Protein AF-A0AAD0PAF6-F1 (afdb_monomer_lite)

Structure (mmCIF, N/CA/C/O backbone):
data_AF-A0AAD0PAF6-F1
#
_entry.id   AF-A0AAD0PAF6-F1
#
loop_
_atom_site.group_PDB
_atom_site.id
_atom_site.type_symbol
_atom_site.label_atom_id
_atom_site.label_alt_id
_atom_site.label_comp_id
_atom_site.label_asym_id
_atom_site.label_entity_id
_atom_site.label_seq_id
_atom_site.pdbx_PDB_ins_code
_atom_site.Cartn_x
_atom_site.Cartn_y
_atom_site.Cartn_z
_atom_site.occupancy
_atom_site.B_iso_or_equiv
_atom_site.auth_seq_id
_atom_site.auth_comp_id
_atom_site.auth_asym_id
_atom_site.auth_atom_id
_atom_site.pdbx_PDB_model_num
ATOM 1 N N . MET A 1 1 ? 8.383 -11.901 2.772 1.00 75.69 1 MET A N 1
ATOM 2 C CA . MET A 1 1 ? 7.825 -11.408 4.058 1.00 75.69 1 MET A CA 1
ATOM 3 C C . MET A 1 1 ? 8.717 -10.440 4.847 1.00 75.69 1 MET A C 1
ATOM 5 O O . MET A 1 1 ? 8.249 -9.359 5.177 1.00 75.69 1 MET A O 1
ATOM 9 N N . LEU A 1 2 ? 9.990 -10.759 5.112 1.00 81.81 2 LEU A N 1
ATOM 10 C CA . LEU A 1 2 ? 10.913 -9.894 5.878 1.00 81.81 2 LEU A CA 1
ATOM 11 C C . LEU A 1 2 ? 10.990 -8.436 5.369 1.00 81.81 2 LEU A C 1
ATOM 13 O O . LEU A 1 2 ? 10.866 -7.497 6.150 1.00 81.81 2 LEU A O 1
ATOM 17 N N . LYS A 1 3 ? 11.133 -8.255 4.047 1.00 83.50 3 LYS A N 1
ATOM 18 C CA . LYS A 1 3 ? 11.178 -6.934 3.394 1.00 83.50 3 LYS A CA 1
ATOM 19 C C . LYS A 1 3 ? 9.924 -6.100 3.684 1.00 83.50 3 LYS A C 1
ATOM 21 O O . LYS A 1 3 ? 10.053 -4.930 4.002 1.00 83.50 3 LYS A O 1
ATOM 26 N N . TYR A 1 4 ? 8.737 -6.714 3.638 1.00 85.50 4 TYR A N 1
ATOM 27 C CA . TYR A 1 4 ? 7.472 -6.035 3.941 1.00 85.50 4 TYR A CA 1
ATOM 28 C C . TYR A 1 4 ? 7.457 -5.500 5.369 1.00 85.50 4 TYR A C 1
ATOM 30 O O . TYR A 1 4 ? 7.187 -4.323 5.580 1.00 85.50 4 TYR A O 1
ATOM 38 N N . THR A 1 5 ? 7.811 -6.344 6.339 1.00 89.19 5 THR A N 1
ATOM 39 C CA . THR A 1 5 ? 7.864 -5.941 7.745 1.00 89.19 5 THR A CA 1
ATOM 40 C C . THR A 1 5 ? 8.831 -4.780 7.960 1.00 89.19 5 THR A C 1
ATOM 42 O O . THR A 1 5 ? 8.455 -3.803 8.598 1.00 89.19 5 THR A O 1
ATOM 45 N N . LEU A 1 6 ? 10.049 -4.859 7.412 1.00 90.88 6 LEU A N 1
ATOM 46 C CA . LEU A 1 6 ? 11.037 -3.785 7.537 1.00 90.88 6 LEU A CA 1
ATOM 47 C C . LEU A 1 6 ? 10.549 -2.488 6.889 1.00 90.88 6 LEU A C 1
ATOM 49 O O . LEU A 1 6 ? 10.660 -1.433 7.501 1.00 90.88 6 LEU A O 1
ATOM 53 N N . THR A 1 7 ? 9.959 -2.558 5.692 1.00 90.19 7 THR A N 1
ATOM 54 C CA . THR A 1 7 ? 9.383 -1.383 5.029 1.00 90.19 7 THR A CA 1
ATOM 55 C C . THR A 1 7 ? 8.281 -0.749 5.872 1.00 90.19 7 THR A C 1
ATOM 57 O O . THR A 1 7 ? 8.298 0.461 6.052 1.00 90.19 7 THR A O 1
ATOM 60 N N . LYS A 1 8 ? 7.365 -1.545 6.436 1.00 90.62 8 LYS A N 1
ATOM 61 C CA . LYS A 1 8 ? 6.265 -1.026 7.260 1.00 90.62 8 LYS A CA 1
ATOM 62 C C . LYS A 1 8 ? 6.737 -0.450 8.587 1.00 90.62 8 LYS A C 1
ATOM 64 O O . LYS A 1 8 ? 6.228 0.580 9.008 1.00 90.62 8 LYS A O 1
ATOM 69 N N . TYR A 1 9 ? 7.735 -1.069 9.208 1.00 94.12 9 TYR A N 1
ATOM 70 C CA . TYR A 1 9 ? 8.405 -0.499 10.371 1.00 94.12 9 TYR A CA 1
ATOM 71 C C . TYR A 1 9 ? 9.026 0.867 10.036 1.00 94.12 9 TYR A C 1
ATOM 73 O O . TYR A 1 9 ? 8.751 1.836 10.736 1.00 94.12 9 TYR A O 1
ATOM 81 N N . VAL A 1 10 ? 9.782 0.976 8.936 1.00 92.88 10 VAL A N 1
ATOM 82 C CA . VAL A 1 10 ? 10.405 2.247 8.524 1.00 92.88 10 VAL A CA 1
ATOM 83 C C . VAL A 1 10 ? 9.361 3.314 8.175 1.00 92.88 10 VAL A C 1
ATOM 85 O O . VAL A 1 10 ? 9.506 4.471 8.546 1.00 92.88 10 VAL A O 1
ATOM 88 N N . GLU A 1 11 ? 8.291 2.936 7.479 1.00 89.88 11 GLU A N 1
ATOM 89 C CA . GLU A 1 11 ? 7.231 3.855 7.050 1.00 89.88 11 GLU A CA 1
ATOM 90 C C . GLU A 1 11 ? 6.377 4.378 8.213 1.00 89.88 11 GLU A C 1
ATOM 92 O O . GLU A 1 11 ? 5.897 5.517 8.176 1.00 89.88 11 GLU A O 1
ATOM 97 N N . ILE A 1 12 ? 6.124 3.525 9.207 1.00 90.06 12 ILE A N 1
ATOM 98 C CA . ILE A 1 12 ? 5.100 3.784 10.215 1.00 90.06 12 ILE A CA 1
ATOM 99 C C . ILE A 1 12 ? 5.711 4.108 11.570 1.00 90.06 12 ILE A C 1
ATOM 101 O O . ILE A 1 12 ? 5.163 4.971 12.229 1.00 90.06 12 ILE A O 1
ATOM 105 N N . GLU A 1 13 ? 6.784 3.453 12.014 1.00 91.75 13 GLU A N 1
ATOM 106 C CA . GLU A 1 13 ? 7.147 3.437 13.444 1.00 91.75 13 GLU A CA 1
ATOM 107 C C . GLU A 1 13 ? 8.581 3.805 13.776 1.00 91.75 13 GLU A C 1
ATOM 109 O O . GLU A 1 13 ? 8.855 4.109 14.936 1.00 91.75 13 GLU A O 1
ATOM 114 N N . CYS A 1 14 ? 9.492 3.736 12.807 1.00 94.19 14 CYS A N 1
ATOM 115 C CA . CYS A 1 14 ? 10.893 3.965 13.107 1.00 94.19 14 CYS A CA 1
ATOM 116 C C . CYS A 1 14 ? 11.135 5.401 13.584 1.00 94.19 14 CYS A C 1
ATOM 118 O O . CYS A 1 14 ? 10.468 6.351 13.159 1.00 94.19 14 CYS A O 1
ATOM 120 N N . SER A 1 15 ? 12.107 5.559 14.476 1.00 94.50 15 SER A N 1
ATOM 121 C CA . SER A 1 15 ? 12.509 6.883 14.942 1.00 94.50 15 SER A CA 1
ATOM 122 C C . SER A 1 15 ? 13.186 7.720 13.852 1.00 94.50 15 SER A C 1
ATOM 124 O O . SER A 1 15 ? 13.765 7.213 12.888 1.00 94.50 15 SER A O 1
ATOM 126 N N . GLU A 1 16 ? 13.187 9.041 14.049 1.00 94.12 16 GLU A N 1
ATOM 127 C CA . GLU A 1 16 ? 13.913 9.984 13.186 1.00 94.12 16 GLU A CA 1
ATOM 128 C C . GLU A 1 16 ? 15.412 9.648 13.080 1.00 94.12 16 GLU A C 1
ATOM 130 O O . GLU A 1 16 ? 16.027 9.880 12.038 1.00 94.12 16 GLU A O 1
ATOM 135 N N . GLU A 1 17 ? 16.001 9.059 14.129 1.00 95.00 17 GLU A N 1
ATOM 136 C CA . GLU A 1 17 ? 17.394 8.602 14.113 1.00 95.00 17 GLU A CA 1
ATOM 137 C C . GLU A 1 17 ? 17.612 7.484 13.086 1.00 95.00 17 GLU A C 1
ATOM 139 O O . GLU A 1 17 ? 18.573 7.537 12.315 1.00 95.00 17 GLU A O 1
ATOM 144 N N . VAL A 1 18 ? 16.710 6.498 13.043 1.00 95.44 18 VAL A N 1
ATOM 145 C CA . VAL A 1 18 ? 16.761 5.401 12.069 1.00 95.44 18 VAL A CA 1
ATOM 146 C C . VAL A 1 18 ? 16.659 5.957 10.650 1.00 95.44 18 VAL A C 1
ATOM 148 O O . VAL A 1 18 ? 17.475 5.602 9.801 1.00 95.44 18 VAL A O 1
ATOM 151 N N . VAL A 1 19 ? 15.709 6.866 10.394 1.00 92.94 19 VAL A N 1
ATOM 152 C CA . VAL A 1 19 ? 15.546 7.505 9.075 1.00 92.94 19 VAL A CA 1
ATOM 153 C C . VAL A 1 19 ? 16.812 8.256 8.668 1.00 92.94 19 VAL A C 1
ATOM 155 O O . VAL A 1 19 ? 17.294 8.083 7.551 1.00 92.94 19 VAL A O 1
ATOM 158 N N . SER A 1 20 ? 17.372 9.059 9.575 1.00 91.88 20 SER A N 1
ATOM 159 C CA . SER A 1 20 ? 18.599 9.823 9.334 1.00 91.88 20 SER A CA 1
ATOM 160 C C . SER A 1 20 ? 19.758 8.913 8.917 1.00 91.88 20 SER A C 1
ATOM 162 O O . SER A 1 20 ? 20.388 9.145 7.887 1.00 91.88 20 SER A O 1
ATOM 164 N N . LYS A 1 21 ? 19.986 7.821 9.657 1.00 91.38 21 LYS A N 1
ATOM 165 C CA . LYS A 1 21 ? 21.078 6.879 9.372 1.00 91.38 21 LYS A CA 1
ATOM 166 C C . LYS A 1 21 ? 20.846 6.033 8.124 1.00 91.38 21 LYS A C 1
ATOM 168 O O . LYS A 1 21 ? 21.805 5.726 7.431 1.00 91.38 21 LYS A O 1
ATOM 173 N N . LEU A 1 22 ? 19.597 5.697 7.793 1.00 89.00 22 LEU A N 1
ATOM 174 C CA . LEU A 1 22 ? 19.267 5.012 6.536 1.00 89.00 22 LEU A CA 1
ATOM 175 C C . LEU A 1 22 ? 19.575 5.863 5.296 1.00 89.00 22 LEU A C 1
ATOM 177 O O . LEU A 1 22 ? 19.824 5.313 4.224 1.00 89.00 22 LEU A O 1
ATOM 181 N N . LEU A 1 23 ? 19.523 7.190 5.425 1.00 86.44 23 LEU A N 1
ATOM 182 C CA . LEU A 1 23 ? 19.791 8.130 4.334 1.00 86.44 23 LEU A CA 1
ATOM 183 C C . LEU A 1 23 ? 21.259 8.580 4.274 1.00 86.44 23 LEU A C 1
ATOM 185 O O . LEU A 1 23 ? 21.676 9.162 3.269 1.00 86.44 23 LEU A O 1
ATOM 189 N N . ASP A 1 24 ? 22.043 8.310 5.318 1.00 87.38 24 ASP A N 1
ATOM 190 C CA . ASP A 1 24 ? 23.457 8.659 5.386 1.00 87.38 24 ASP A CA 1
ATOM 191 C C . ASP A 1 24 ? 24.329 7.555 4.772 1.00 87.38 24 ASP A C 1
ATOM 193 O O . ASP A 1 24 ? 24.624 6.535 5.391 1.00 87.38 24 ASP A O 1
ATOM 197 N N . LYS A 1 25 ? 24.794 7.798 3.541 1.00 83.25 25 LYS A N 1
ATOM 198 C CA . LYS A 1 25 ? 25.670 6.878 2.796 1.00 83.25 25 LYS A CA 1
ATOM 199 C C . LYS A 1 25 ? 27.044 6.654 3.440 1.00 83.25 25 LYS A C 1
ATOM 201 O O . LYS A 1 25 ? 27.792 5.819 2.948 1.00 83.25 25 LYS A O 1
ATOM 206 N N . SER A 1 26 ? 27.421 7.429 4.459 1.00 85.69 26 SER A N 1
ATOM 207 C CA . SER A 1 26 ? 28.684 7.232 5.180 1.00 85.69 26 SER A CA 1
ATOM 208 C C . SER A 1 26 ? 28.591 6.195 6.301 1.00 85.69 26 SER A C 1
ATOM 210 O O . SER A 1 26 ? 29.622 5.803 6.848 1.00 85.69 26 SER A O 1
ATOM 212 N N . ILE A 1 27 ? 27.376 5.763 6.649 1.00 86.94 27 ILE A N 1
ATOM 213 C CA . ILE A 1 27 ? 27.129 4.802 7.720 1.00 86.94 27 ILE A CA 1
ATOM 214 C C . ILE A 1 27 ? 27.100 3.387 7.145 1.00 86.94 27 ILE A C 1
ATOM 216 O O . ILE A 1 27 ? 26.336 3.090 6.225 1.00 86.94 27 ILE A O 1
ATOM 220 N N . GLY A 1 28 ? 27.900 2.502 7.739 1.00 86.31 28 GLY A N 1
ATOM 221 C CA . GLY A 1 28 ? 27.958 1.103 7.337 1.00 86.31 28 GLY A CA 1
ATOM 222 C C . GLY A 1 28 ? 26.685 0.331 7.685 1.00 86.31 28 GLY A C 1
ATOM 223 O O . GLY A 1 28 ? 25.974 0.638 8.647 1.00 86.31 28 GLY A O 1
ATOM 224 N N . LEU A 1 29 ? 26.414 -0.742 6.937 1.00 88.00 29 LEU A N 1
ATOM 225 C CA . LEU A 1 29 ? 25.238 -1.596 7.154 1.00 88.00 29 LEU A CA 1
ATOM 226 C C . LEU A 1 29 ? 25.156 -2.155 8.584 1.00 88.00 29 LEU A C 1
ATOM 228 O O . LEU A 1 29 ? 24.060 -2.252 9.132 1.00 88.00 29 LEU A O 1
ATOM 232 N N . ALA A 1 30 ? 26.290 -2.504 9.198 1.00 89.19 30 ALA A N 1
ATOM 233 C CA . ALA A 1 30 ? 26.331 -3.000 10.574 1.00 89.19 30 ALA A CA 1
ATOM 234 C C . ALA A 1 30 ? 25.790 -1.963 11.576 1.00 89.19 30 ALA A C 1
ATOM 236 O O . ALA A 1 30 ? 24.957 -2.293 12.419 1.00 89.19 30 ALA A O 1
ATOM 237 N N . ASP A 1 31 ? 26.193 -0.699 11.432 1.00 90.44 31 ASP A N 1
ATOM 238 C CA . ASP A 1 31 ? 25.733 0.395 12.290 1.00 90.44 31 ASP A CA 1
ATOM 239 C C . ASP A 1 31 ? 24.242 0.690 12.077 1.00 90.44 31 ASP A C 1
ATOM 241 O O . ASP A 1 31 ? 23.506 0.925 13.038 1.00 90.44 31 ASP A O 1
ATOM 245 N N . ILE A 1 32 ? 23.765 0.620 10.828 1.00 91.81 32 ILE A N 1
ATOM 246 C CA . ILE A 1 32 ? 22.335 0.741 10.506 1.00 91.81 32 ILE A CA 1
ATOM 247 C C . ILE A 1 32 ? 21.531 -0.358 11.216 1.00 91.81 32 ILE A C 1
ATOM 249 O O . ILE A 1 32 ? 20.505 -0.072 11.838 1.00 91.81 32 ILE A O 1
ATOM 253 N N . LEU A 1 33 ? 21.989 -1.612 11.149 1.00 93.38 33 LEU A N 1
ATOM 254 C CA . LEU A 1 33 ? 21.309 -2.740 11.788 1.00 93.38 33 LEU A CA 1
ATOM 255 C C . LEU A 1 33 ? 21.283 -2.615 13.316 1.00 93.38 33 LEU A C 1
ATOM 257 O O . LEU A 1 33 ? 20.254 -2.914 13.924 1.00 93.38 33 LEU A O 1
ATOM 261 N N . GLU A 1 34 ? 22.364 -2.141 13.940 1.00 94.31 34 GLU A N 1
ATOM 262 C CA . GLU A 1 34 ? 22.399 -1.888 15.386 1.00 94.31 34 GLU A CA 1
ATOM 263 C C . GLU A 1 34 ? 21.369 -0.843 15.815 1.00 94.31 34 GLU A C 1
ATOM 265 O O . GLU A 1 34 ? 20.668 -1.033 16.810 1.00 94.31 34 GLU A O 1
ATOM 270 N N . VAL A 1 35 ? 21.221 0.229 15.039 1.00 96.19 35 VAL A N 1
ATOM 271 C CA . VAL A 1 35 ? 20.272 1.304 15.352 1.00 96.19 35 VAL A CA 1
ATOM 272 C C . VAL A 1 35 ? 18.837 0.830 15.179 1.00 96.19 35 VAL A C 1
ATOM 274 O O . VAL A 1 35 ? 18.006 1.076 16.048 1.00 96.19 35 VAL A O 1
ATOM 277 N N . ILE A 1 36 ? 18.549 0.088 14.106 1.00 96.88 36 ILE A N 1
ATOM 278 C CA . ILE A 1 36 ? 17.239 -0.546 13.919 1.00 96.88 36 ILE A CA 1
ATOM 279 C C . ILE A 1 36 ? 16.934 -1.492 15.084 1.00 96.88 36 ILE A C 1
ATOM 281 O O . ILE A 1 36 ? 15.827 -1.482 15.616 1.00 96.88 36 ILE A O 1
ATOM 285 N N . LYS A 1 37 ? 17.905 -2.309 15.505 1.00 97.12 37 LYS A N 1
ATOM 286 C CA . LYS A 1 37 ? 17.732 -3.244 16.622 1.00 97.12 37 LYS A CA 1
ATOM 287 C C . LYS A 1 37 ? 17.392 -2.514 17.921 1.00 97.12 37 LYS A C 1
ATOM 289 O O . LYS A 1 37 ? 16.500 -2.963 18.640 1.00 97.12 37 LYS A O 1
ATOM 294 N N . GLU A 1 38 ? 18.091 -1.427 18.226 1.00 97.69 38 GLU A N 1
ATOM 295 C CA . GLU A 1 38 ? 17.845 -0.644 19.438 1.00 97.69 38 GLU A CA 1
ATOM 296 C C . GLU A 1 38 ? 16.474 0.042 19.406 1.00 97.69 38 GLU A C 1
ATOM 298 O O . GLU A 1 38 ? 15.718 -0.026 20.375 1.00 97.69 38 GLU A O 1
ATOM 303 N N . ASP A 1 39 ? 16.090 0.617 18.266 1.00 97.75 39 ASP A N 1
ATOM 304 C CA . ASP A 1 39 ? 14.769 1.224 18.088 1.00 97.75 39 ASP A CA 1
ATOM 305 C C . ASP A 1 39 ? 13.638 0.194 18.256 1.00 97.75 39 ASP A C 1
ATOM 307 O O . ASP A 1 39 ? 12.687 0.414 19.011 1.00 97.75 39 ASP A O 1
ATOM 311 N N . LEU A 1 40 ? 13.790 -1.000 17.668 1.00 97.06 40 LEU A N 1
ATOM 312 C CA . LEU A 1 40 ? 12.854 -2.109 17.859 1.00 97.06 40 LEU A CA 1
ATOM 313 C C . LEU A 1 40 ? 12.762 -2.536 19.332 1.00 97.06 40 LEU A C 1
ATOM 315 O O . LEU A 1 40 ? 11.657 -2.774 19.822 1.00 97.06 40 LEU A O 1
ATOM 319 N N . LYS A 1 41 ? 13.884 -2.613 20.065 1.00 97.12 41 LYS A N 1
ATOM 320 C CA . LYS A 1 41 ? 13.879 -2.912 21.511 1.00 97.12 41 LYS A CA 1
ATOM 321 C C . LYS A 1 41 ? 13.088 -1.864 22.291 1.00 97.12 41 LYS A C 1
ATOM 323 O O . LYS A 1 41 ? 12.224 -2.236 23.086 1.00 97.12 41 LYS A O 1
ATOM 328 N N . ASN A 1 42 ? 13.289 -0.584 21.992 1.00 95.75 42 ASN A N 1
ATOM 329 C CA . ASN A 1 42 ? 12.539 0.510 22.608 1.00 95.75 42 ASN A CA 1
ATOM 330 C C . ASN A 1 42 ? 11.029 0.409 22.332 1.00 95.75 42 ASN A C 1
ATOM 332 O O . ASN A 1 42 ? 10.213 0.588 23.241 1.00 95.75 42 ASN A O 1
ATOM 336 N N . ILE A 1 43 ? 10.631 0.076 21.098 1.00 94.38 43 ILE A N 1
ATOM 337 C CA . ILE A 1 43 ? 9.220 -0.148 20.743 1.00 94.38 43 ILE A CA 1
ATOM 338 C C . ILE A 1 43 ? 8.642 -1.327 21.533 1.00 94.38 43 ILE A C 1
ATOM 340 O O . ILE A 1 43 ? 7.528 -1.229 22.061 1.00 94.38 43 ILE A O 1
ATOM 344 N N . LEU A 1 44 ? 9.387 -2.432 21.639 1.00 94.50 44 LEU A N 1
ATOM 345 C CA . LEU A 1 44 ? 8.966 -3.608 22.396 1.00 94.50 44 LEU A CA 1
ATOM 346 C C . LEU A 1 44 ? 8.736 -3.278 23.870 1.00 94.50 44 LEU A C 1
ATOM 348 O O . LEU A 1 44 ? 7.692 -3.647 24.405 1.00 94.50 44 LEU A O 1
ATOM 352 N N . GLU A 1 45 ? 9.669 -2.572 24.509 1.00 93.88 45 GLU A N 1
ATOM 353 C CA . GLU A 1 45 ? 9.577 -2.186 25.919 1.00 93.88 45 GLU A CA 1
ATOM 354 C C . GLU A 1 45 ? 8.348 -1.320 26.201 1.00 93.88 45 GLU A C 1
ATOM 356 O O . GLU A 1 45 ? 7.582 -1.616 27.125 1.00 93.88 45 GLU A O 1
ATOM 361 N N . LYS A 1 46 ? 8.095 -0.315 25.353 1.00 92.44 46 LYS A N 1
ATOM 362 C CA . LYS A 1 46 ? 6.908 0.551 25.449 1.00 92.44 46 LYS A CA 1
ATOM 363 C C . LYS A 1 46 ? 5.594 -0.224 25.310 1.00 92.44 46 LYS A C 1
ATOM 365 O O . LYS A 1 46 ? 4.586 0.174 25.887 1.00 92.44 46 LYS A O 1
ATOM 370 N N . ASN A 1 47 ? 5.599 -1.343 24.583 1.00 92.62 47 ASN A N 1
ATOM 371 C CA . ASN A 1 47 ? 4.394 -2.093 24.227 1.00 92.62 47 ASN A CA 1
ATOM 372 C C . ASN A 1 47 ? 4.299 -3.490 24.872 1.00 92.62 47 ASN A C 1
ATOM 374 O O . ASN A 1 47 ? 3.439 -4.278 24.488 1.00 92.62 47 ASN A O 1
ATOM 378 N N . LEU A 1 48 ? 5.106 -3.810 25.893 1.00 87.00 48 LEU A N 1
ATOM 379 C CA . LEU A 1 48 ? 5.170 -5.148 26.518 1.00 87.00 48 LEU A CA 1
ATOM 380 C C . LEU A 1 48 ? 3.814 -5.737 26.951 1.00 87.00 48 LEU A C 1
ATOM 382 O O . LEU A 1 48 ? 3.653 -6.957 26.969 1.00 87.00 48 LEU A O 1
ATOM 386 N N . ARG A 1 49 ? 2.852 -4.886 27.328 1.00 88.94 49 ARG A N 1
ATOM 387 C CA . ARG A 1 49 ? 1.503 -5.280 27.782 1.00 88.94 49 ARG A CA 1
ATOM 388 C C . ARG A 1 49 ? 0.398 -4.934 26.779 1.00 88.94 49 ARG A C 1
ATOM 390 O O . ARG A 1 49 ? -0.778 -5.032 27.112 1.00 88.94 49 ARG A O 1
ATOM 397 N N . ASN A 1 50 ? 0.761 -4.514 25.570 1.00 92.06 50 ASN A N 1
ATOM 398 C CA . ASN A 1 50 ? -0.190 -4.143 24.534 1.00 92.06 50 ASN A CA 1
ATOM 399 C C . ASN A 1 50 ? -0.671 -5.396 23.783 1.00 92.06 50 ASN A C 1
ATOM 401 O O . ASN A 1 50 ? -0.044 -5.856 22.826 1.00 92.06 50 ASN A O 1
ATOM 405 N N . GLU A 1 51 ? -1.806 -5.952 24.213 1.00 92.06 51 GLU A N 1
ATOM 406 C CA . GLU A 1 51 ? -2.401 -7.141 23.587 1.00 92.06 51 GLU A CA 1
ATOM 407 C C . GLU A 1 51 ? -2.760 -6.913 22.111 1.00 92.06 51 GLU A C 1
ATOM 409 O O . GLU A 1 51 ? -2.582 -7.814 21.282 1.00 92.06 51 GLU A O 1
ATOM 414 N N . ARG A 1 52 ? -3.195 -5.693 21.756 1.00 91.69 52 ARG A N 1
ATOM 415 C CA . ARG A 1 52 ? -3.550 -5.315 20.380 1.00 91.69 52 ARG A CA 1
ATOM 416 C C . ARG A 1 52 ? -2.349 -5.420 19.437 1.00 91.69 52 ARG A C 1
ATOM 418 O O . ARG A 1 52 ? -2.519 -5.832 18.292 1.00 91.69 52 ARG A O 1
ATOM 425 N N . MET A 1 53 ? -1.141 -5.120 19.914 1.00 91.81 53 MET A N 1
ATOM 426 C CA . MET A 1 53 ? 0.103 -5.210 19.134 1.00 91.81 53 MET A CA 1
ATOM 427 C C . MET A 1 53 ? 0.824 -6.561 19.248 1.00 91.81 53 MET A C 1
ATOM 429 O O . MET A 1 53 ? 1.908 -6.721 18.694 1.00 91.81 53 MET A O 1
ATOM 433 N N . SER A 1 54 ? 0.248 -7.564 19.916 1.00 92.25 54 SER A N 1
ATOM 434 C CA . SER A 1 54 ? 0.907 -8.856 20.191 1.00 92.25 54 SER A CA 1
ATOM 435 C C . SER A 1 54 ? 1.550 -9.528 18.966 1.00 92.25 54 SER A C 1
ATOM 437 O O . SER A 1 54 ? 2.700 -9.964 19.037 1.00 92.25 54 SER A O 1
ATOM 439 N N . LYS A 1 55 ? 0.846 -9.576 17.824 1.00 89.50 55 LYS A N 1
ATOM 440 C CA . LYS A 1 55 ? 1.381 -10.138 16.568 1.00 89.50 55 LYS A CA 1
ATOM 441 C C . LYS A 1 55 ? 2.599 -9.360 16.071 1.00 89.50 55 LYS A C 1
ATOM 443 O O . LYS A 1 55 ? 3.603 -9.955 15.700 1.00 89.50 55 LYS A O 1
ATOM 448 N N . GLN A 1 56 ? 2.513 -8.038 16.094 1.00 91.12 56 GLN A N 1
ATOM 449 C CA . GLN A 1 56 ? 3.572 -7.149 15.638 1.00 91.12 56 GLN A CA 1
ATOM 450 C C . GLN A 1 56 ? 4.811 -7.231 16.537 1.00 91.12 56 GLN A C 1
ATOM 452 O O . GLN A 1 56 ? 5.922 -7.385 16.045 1.00 91.12 56 GLN A O 1
ATOM 457 N N . ILE A 1 57 ? 4.607 -7.257 17.855 1.00 93.38 57 ILE A N 1
ATOM 458 C CA . ILE A 1 57 ? 5.651 -7.501 18.857 1.00 93.38 57 ILE A CA 1
ATOM 459 C C . ILE A 1 57 ? 6.368 -8.832 18.608 1.00 93.38 57 ILE A C 1
ATOM 461 O O . ILE A 1 57 ? 7.590 -8.899 18.711 1.00 93.38 57 ILE A O 1
ATOM 465 N N . SER A 1 58 ? 5.629 -9.897 18.280 1.00 93.62 58 SER A N 1
ATOM 466 C CA . SER A 1 58 ? 6.232 -11.193 17.941 1.00 93.62 58 SER A CA 1
ATOM 467 C C . SER A 1 58 ? 7.155 -11.072 16.731 1.00 93.62 58 SER A C 1
ATOM 469 O O . SER A 1 58 ? 8.300 -11.509 16.782 1.00 93.62 58 SER A O 1
ATOM 471 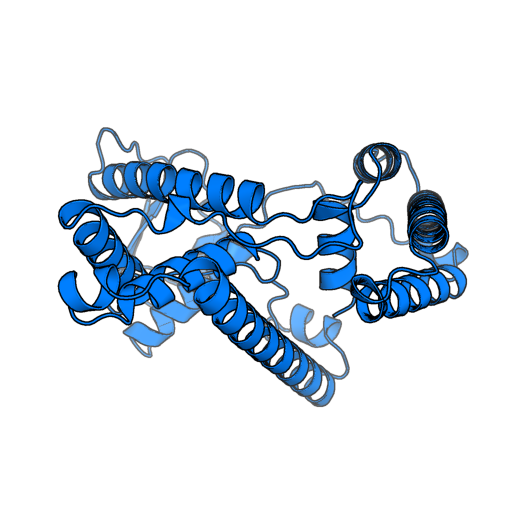N N . VAL A 1 59 ? 6.682 -10.412 15.674 1.00 93.12 59 VAL A N 1
ATOM 472 C CA . VAL A 1 59 ? 7.453 -10.212 14.445 1.00 93.12 59 VAL A CA 1
ATOM 473 C C . VAL A 1 59 ? 8.699 -9.352 14.698 1.00 93.12 59 VAL A C 1
ATOM 475 O O . VAL A 1 59 ? 9.768 -9.656 14.180 1.00 93.12 59 VAL A O 1
ATOM 478 N N . TYR A 1 60 ? 8.616 -8.313 15.529 1.00 95.38 60 TYR A N 1
ATOM 479 C CA . TYR A 1 60 ? 9.779 -7.482 15.866 1.00 95.38 60 TYR A CA 1
ATOM 480 C C . TYR A 1 60 ? 10.822 -8.216 16.705 1.00 95.38 60 TYR A C 1
ATOM 482 O O . TYR A 1 60 ? 12.017 -8.005 16.511 1.00 95.38 60 TYR A O 1
ATOM 490 N N . LYS A 1 61 ? 10.405 -9.134 17.583 1.00 95.19 61 LYS A N 1
ATOM 491 C CA . LYS A 1 61 ? 11.345 -10.031 18.273 1.00 95.19 61 LYS A CA 1
ATOM 492 C C . LYS A 1 61 ? 12.098 -10.914 17.282 1.00 95.19 61 LYS A C 1
ATOM 494 O O . LYS A 1 61 ? 13.310 -11.052 17.405 1.00 95.19 61 LYS A O 1
ATOM 499 N N . GLU A 1 62 ? 11.404 -11.459 16.284 1.00 94.81 62 GLU A N 1
ATOM 500 C CA . GLU A 1 62 ? 12.038 -12.238 15.214 1.00 94.81 62 GLU A CA 1
ATOM 501 C C . GLU A 1 62 ? 13.028 -11.387 14.404 1.00 94.81 62 GLU A C 1
ATOM 503 O O . GLU A 1 62 ? 14.129 -11.856 14.125 1.00 94.81 62 GLU A O 1
ATOM 508 N N . LEU A 1 63 ? 12.691 -10.128 14.084 1.00 94.81 63 LEU A N 1
ATOM 509 C CA . LEU A 1 63 ? 13.622 -9.199 13.428 1.00 94.81 63 LEU A CA 1
ATOM 510 C C . LEU A 1 63 ? 14.891 -8.974 14.253 1.00 94.81 63 LEU A C 1
ATOM 512 O O . LEU A 1 63 ? 15.986 -9.066 13.707 1.00 94.81 63 LEU A O 1
ATOM 516 N N . ILE A 1 64 ? 14.754 -8.715 15.556 1.00 96.19 64 ILE A N 1
ATOM 517 C CA . ILE A 1 64 ? 15.900 -8.540 16.459 1.00 96.19 64 ILE A CA 1
ATOM 518 C C . ILE A 1 64 ? 16.781 -9.791 16.445 1.00 96.19 64 ILE A C 1
ATOM 520 O O . ILE A 1 64 ? 17.989 -9.677 16.265 1.00 96.19 64 ILE A O 1
ATOM 524 N N . THR A 1 65 ? 16.186 -10.982 16.559 1.00 95.69 65 THR A N 1
ATOM 525 C CA . THR A 1 65 ? 16.935 -12.245 16.494 1.00 95.69 65 THR A CA 1
ATOM 526 C C . THR A 1 65 ? 17.662 -12.410 15.158 1.00 95.69 65 THR A C 1
ATOM 528 O O . THR A 1 65 ? 18.817 -12.822 15.144 1.00 95.69 65 THR A O 1
ATOM 531 N N . LEU A 1 66 ? 17.032 -12.061 14.032 1.00 93.38 66 LEU A N 1
ATOM 532 C CA . LEU A 1 66 ? 17.678 -12.116 12.716 1.00 93.38 66 LEU A CA 1
ATOM 533 C C . LEU A 1 66 ? 18.870 -11.158 12.616 1.00 93.38 66 LEU A C 1
ATOM 535 O O . LEU A 1 66 ? 19.909 -11.538 12.076 1.00 93.38 66 LEU A O 1
ATOM 539 N N . ILE A 1 67 ? 18.741 -9.944 13.156 1.00 93.81 67 ILE A N 1
ATOM 540 C CA . ILE A 1 67 ? 19.843 -8.978 13.212 1.00 93.81 67 ILE A CA 1
ATOM 541 C C . ILE A 1 67 ? 20.990 -9.539 14.061 1.00 93.81 67 ILE A C 1
ATOM 543 O O . ILE A 1 67 ? 22.125 -9.571 13.603 1.00 93.81 67 ILE A O 1
ATOM 547 N N . GLU A 1 68 ? 20.697 -10.068 15.251 1.00 93.69 68 GLU A N 1
ATOM 548 C CA . GLU A 1 68 ? 21.698 -10.651 16.159 1.00 93.69 68 GLU A CA 1
ATOM 549 C C . GLU A 1 68 ? 22.399 -11.893 15.580 1.00 93.69 68 GLU A C 1
ATOM 551 O O . GLU A 1 68 ? 23.540 -12.182 15.933 1.00 93.69 68 GLU A O 1
ATOM 556 N N . MET A 1 69 ? 21.735 -12.626 14.683 1.00 92.75 69 MET A N 1
ATOM 557 C CA . MET A 1 69 ? 22.309 -13.767 13.961 1.00 92.75 69 MET A CA 1
ATOM 558 C C . MET A 1 69 ? 23.119 -13.369 12.719 1.00 92.75 69 MET A C 1
ATOM 560 O O . MET A 1 69 ? 23.728 -14.240 12.093 1.00 92.75 69 MET A O 1
ATOM 564 N N . THR A 1 70 ? 23.097 -12.097 12.319 1.00 89.88 70 THR A N 1
ATOM 565 C CA . THR A 1 70 ? 23.795 -11.634 11.118 1.00 89.88 70 THR A CA 1
ATOM 566 C C . THR A 1 70 ? 25.294 -11.535 11.387 1.00 89.88 70 THR A C 1
ATOM 568 O O . THR A 1 70 ? 25.727 -10.912 12.352 1.00 89.88 70 THR A O 1
ATOM 571 N N . ASP A 1 71 ? 26.103 -12.133 10.513 1.00 86.44 71 ASP A N 1
ATOM 572 C CA . ASP A 1 71 ? 27.557 -12.002 10.576 1.00 86.44 71 ASP A CA 1
ATOM 573 C C . ASP A 1 71 ? 27.982 -10.639 10.017 1.00 86.44 71 ASP A C 1
ATOM 575 O O . ASP A 1 71 ? 27.986 -10.420 8.803 1.00 86.44 71 ASP A O 1
ATOM 579 N N . TYR A 1 72 ? 28.330 -9.713 10.910 1.00 84.19 72 TYR A N 1
ATOM 580 C CA . TYR A 1 72 ? 28.685 -8.347 10.526 1.00 84.19 72 TYR A CA 1
ATOM 581 C C . TYR A 1 72 ? 29.963 -8.292 9.687 1.00 84.19 72 TYR A C 1
ATOM 583 O O . TYR A 1 72 ? 30.082 -7.410 8.843 1.00 84.19 72 TYR A O 1
ATOM 591 N N . ALA A 1 73 ? 30.862 -9.276 9.806 1.00 77.69 73 ALA A N 1
ATOM 592 C CA . ALA A 1 73 ? 32.067 -9.334 8.979 1.00 77.69 73 ALA A CA 1
ATOM 593 C C . ALA A 1 73 ? 31.755 -9.568 7.487 1.00 77.69 73 ALA A C 1
ATOM 595 O O . ALA A 1 73 ? 32.567 -9.257 6.615 1.00 77.69 73 ALA A O 1
ATOM 596 N N . TYR A 1 74 ? 30.576 -10.113 7.169 1.00 77.69 74 TYR A N 1
ATOM 597 C CA . TYR A 1 74 ? 30.119 -10.290 5.792 1.00 77.69 74 TYR A CA 1
ATOM 598 C C . TYR A 1 74 ? 29.509 -9.006 5.198 1.00 77.69 74 TYR A C 1
ATOM 600 O O . TYR A 1 74 ? 29.460 -8.867 3.975 1.00 77.69 74 TYR A O 1
ATOM 608 N N . LEU A 1 75 ? 29.069 -8.062 6.039 1.00 77.75 75 LEU A N 1
ATOM 609 C CA . LEU A 1 75 ? 28.349 -6.856 5.614 1.00 77.75 75 LEU A CA 1
ATOM 610 C C . LEU A 1 75 ? 29.252 -5.806 4.964 1.00 77.75 75 LEU A C 1
ATOM 612 O O . LEU A 1 75 ? 28.809 -5.142 4.031 1.00 77.75 75 LEU A O 1
ATOM 616 N N . ASP A 1 76 ? 30.517 -5.720 5.375 1.00 67.19 76 ASP A N 1
ATOM 617 C CA . ASP A 1 76 ? 31.493 -4.766 4.820 1.00 67.19 76 ASP A CA 1
ATOM 618 C C . ASP A 1 76 ? 31.724 -4.957 3.307 1.00 67.19 76 ASP A C 1
ATOM 620 O O . ASP A 1 76 ? 32.163 -4.047 2.612 1.00 67.19 76 ASP A O 1
ATOM 624 N N . ASN A 1 77 ? 31.399 -6.140 2.769 1.00 64.94 77 ASN A N 1
ATOM 625 C CA . ASN A 1 77 ? 31.518 -6.461 1.342 1.00 64.94 77 ASN A CA 1
ATOM 626 C C . ASN A 1 77 ? 30.193 -6.320 0.568 1.00 64.94 77 ASN A C 1
ATOM 628 O O . ASN A 1 77 ? 30.135 -6.663 -0.615 1.00 64.94 77 ASN A O 1
ATOM 632 N N . LEU A 1 78 ? 29.117 -5.899 1.239 1.00 68.00 78 LEU A N 1
ATOM 633 C CA . LEU A 1 78 ? 27.754 -5.879 0.708 1.00 68.00 78 LEU A CA 1
ATOM 634 C C . LEU A 1 78 ? 27.174 -4.478 0.535 1.00 68.00 78 LEU A C 1
ATOM 636 O O . LEU A 1 78 ? 26.030 -4.396 0.086 1.00 68.00 78 LEU A O 1
ATOM 640 N N . GLU A 1 79 ? 27.905 -3.411 0.878 1.00 63.19 79 GLU A N 1
ATOM 641 C CA . GLU A 1 79 ? 27.408 -2.048 0.682 1.00 63.19 79 GLU A CA 1
ATOM 642 C C . GLU A 1 79 ? 26.961 -1.860 -0.771 1.00 63.19 79 GLU A C 1
ATOM 644 O O . GLU A 1 79 ? 27.773 -1.951 -1.699 1.00 63.19 79 GLU A O 1
ATOM 649 N N . PRO A 1 80 ? 25.653 -1.670 -1.003 1.00 61.44 80 PRO A N 1
ATOM 650 C CA . PRO A 1 80 ? 25.166 -1.557 -2.354 1.00 61.44 80 PRO A CA 1
ATOM 651 C C . PRO A 1 80 ? 25.526 -0.162 -2.870 1.00 61.44 80 PRO A C 1
ATOM 653 O O . PRO A 1 80 ? 25.016 0.842 -2.375 1.00 61.44 80 PRO A O 1
ATOM 656 N N . ASP A 1 81 ? 26.373 -0.102 -3.902 1.00 66.12 81 ASP A N 1
ATOM 657 C CA . ASP A 1 81 ? 26.635 1.109 -4.696 1.00 66.12 81 ASP A CA 1
ATOM 658 C C . ASP A 1 81 ? 25.419 1.429 -5.583 1.00 66.12 81 ASP A C 1
ATOM 660 O O . ASP A 1 81 ? 25.449 1.376 -6.812 1.00 66.12 81 ASP A O 1
ATOM 664 N N . THR A 1 82 ? 24.272 1.642 -4.944 1.00 64.19 82 THR A N 1
ATOM 665 C CA . THR A 1 82 ? 23.018 1.968 -5.615 1.00 64.19 82 THR A CA 1
ATOM 666 C C . THR A 1 82 ? 22.515 3.304 -5.122 1.00 64.19 82 THR A C 1
ATOM 668 O O . THR A 1 82 ? 22.204 3.485 -3.945 1.00 64.19 82 THR A O 1
ATOM 671 N N . GLU A 1 83 ? 22.392 4.248 -6.048 1.00 70.12 83 GLU A N 1
ATOM 672 C CA . GLU A 1 83 ? 21.654 5.474 -5.798 1.00 70.12 83 GLU A CA 1
ATOM 673 C C . GLU A 1 83 ? 20.174 5.167 -5.550 1.00 70.12 83 GLU A C 1
ATOM 675 O O . GLU A 1 83 ? 19.580 4.297 -6.195 1.00 70.12 83 GLU A O 1
ATOM 680 N N . ALA A 1 84 ? 19.568 5.905 -4.618 1.00 72.38 84 ALA A N 1
ATOM 681 C CA . ALA A 1 84 ? 18.139 5.854 -4.348 1.00 72.38 84 ALA A CA 1
ATOM 682 C C . ALA A 1 84 ? 17.366 6.507 -5.507 1.00 72.38 84 ALA A C 1
ATOM 684 O O . ALA A 1 84 ? 16.916 7.647 -5.421 1.00 72.38 84 ALA A O 1
ATOM 685 N N . VAL A 1 85 ? 17.252 5.785 -6.619 1.00 80.19 85 VAL A N 1
ATOM 686 C CA . VAL A 1 85 ? 16.490 6.195 -7.800 1.00 80.19 85 VAL A CA 1
ATOM 687 C C . VAL A 1 85 ? 15.139 5.494 -7.832 1.00 80.19 85 VAL A C 1
ATOM 689 O O . VAL A 1 85 ? 14.986 4.353 -7.386 1.00 80.19 85 VAL A O 1
ATOM 692 N N . PHE A 1 86 ? 14.136 6.170 -8.390 1.00 84.06 86 PHE A N 1
ATOM 693 C CA . PHE A 1 86 ? 12.823 5.569 -8.573 1.00 84.06 86 PHE A CA 1
ATOM 694 C C . PHE A 1 86 ? 12.917 4.357 -9.512 1.00 84.06 86 PHE A C 1
ATOM 696 O O . PHE A 1 86 ? 13.370 4.456 -10.655 1.00 84.06 86 PHE A O 1
ATOM 703 N N . ASN A 1 87 ? 12.473 3.193 -9.037 1.00 84.12 87 ASN A N 1
ATOM 704 C CA . ASN A 1 87 ? 12.535 1.963 -9.814 1.00 84.12 87 ASN A CA 1
ATOM 705 C C . ASN A 1 87 ? 11.349 1.864 -10.784 1.00 84.12 87 ASN A C 1
ATOM 707 O O . ASN A 1 87 ? 10.341 1.214 -10.504 1.00 84.12 87 ASN A O 1
ATOM 711 N N . TRP A 1 88 ? 11.504 2.449 -11.971 1.00 87.75 88 TRP A N 1
ATOM 712 C CA . TRP A 1 88 ? 10.499 2.420 -13.038 1.00 87.75 88 TRP A CA 1
ATOM 713 C C . TRP A 1 88 ? 10.071 1.015 -13.472 1.00 87.75 88 TRP A C 1
ATOM 715 O O . TRP A 1 88 ? 8.957 0.847 -13.963 1.00 87.75 88 TRP A O 1
ATOM 725 N N . ARG A 1 89 ? 10.884 -0.028 -13.239 1.00 83.69 89 ARG A N 1
ATOM 726 C CA . ARG A 1 89 ? 10.475 -1.413 -13.537 1.00 83.69 89 ARG A CA 1
ATOM 727 C C . ARG A 1 89 ? 9.248 -1.836 -12.732 1.00 83.69 89 ARG A C 1
ATOM 729 O O . ARG A 1 89 ? 8.485 -2.672 -13.210 1.00 83.69 89 ARG A O 1
ATOM 736 N N . LYS A 1 90 ? 9.032 -1.240 -11.554 1.00 82.31 90 LYS A N 1
ATOM 737 C CA . LYS A 1 90 ? 7.826 -1.468 -10.752 1.00 82.31 90 LYS A CA 1
ATOM 738 C C . LYS A 1 90 ? 6.559 -0.904 -11.389 1.00 82.31 90 LYS A C 1
ATOM 740 O O . LYS A 1 90 ? 5.493 -1.449 -11.151 1.00 82.31 90 LYS A O 1
ATOM 745 N N . VAL A 1 91 ? 6.671 0.147 -12.204 1.00 87.06 91 VAL A N 1
ATOM 746 C CA . VAL A 1 91 ? 5.550 0.710 -12.979 1.00 87.06 91 VAL A CA 1
ATOM 747 C C . VAL A 1 91 ? 5.326 -0.097 -14.254 1.00 87.06 91 VAL A C 1
ATOM 749 O O . VAL A 1 91 ? 4.194 -0.403 -14.615 1.00 87.06 91 VAL A O 1
ATOM 752 N N . VAL A 1 92 ? 6.413 -0.495 -14.917 1.00 88.06 92 VAL A N 1
ATOM 753 C CA . VAL A 1 92 ? 6.351 -1.283 -16.155 1.00 88.06 92 VAL A CA 1
ATOM 754 C C . VAL A 1 92 ? 5.696 -2.644 -15.917 1.00 88.06 92 VAL A C 1
ATOM 756 O O . VAL A 1 92 ? 4.920 -3.092 -16.750 1.00 88.06 92 VAL A O 1
ATOM 759 N N . PHE A 1 93 ? 5.973 -3.299 -14.789 1.00 83.88 93 PHE A N 1
ATOM 760 C CA . PHE A 1 93 ? 5.451 -4.635 -14.493 1.00 83.88 93 PHE A CA 1
ATOM 761 C C . PHE A 1 93 ? 3.908 -4.748 -14.492 1.00 83.88 93 PHE A C 1
ATOM 763 O O . PHE A 1 93 ? 3.392 -5.582 -15.232 1.00 83.88 93 PHE A O 1
ATOM 770 N N . PRO A 1 94 ? 3.135 -3.942 -13.737 1.00 83.56 94 PRO A N 1
ATOM 771 C CA . PRO A 1 94 ? 1.674 -3.998 -13.796 1.00 83.56 94 PRO A CA 1
ATOM 772 C C . PRO A 1 94 ? 1.119 -3.573 -15.163 1.00 83.56 94 PRO A C 1
ATOM 774 O O . PRO A 1 94 ? 0.073 -4.074 -15.568 1.00 83.56 94 PRO A O 1
ATOM 777 N N . MET A 1 95 ? 1.811 -2.696 -15.901 1.00 86.56 95 MET A N 1
ATOM 778 C CA . MET A 1 95 ? 1.426 -2.369 -17.279 1.00 86.56 95 MET A CA 1
ATOM 779 C C . MET A 1 95 ? 1.582 -3.570 -18.216 1.00 86.56 95 MET A C 1
ATOM 781 O O . MET A 1 95 ? 0.699 -3.821 -19.026 1.00 86.56 95 MET A O 1
ATOM 785 N N . ASP A 1 96 ? 2.676 -4.317 -18.080 1.00 84.56 96 ASP A N 1
ATOM 786 C CA . ASP A 1 96 ? 2.956 -5.557 -18.812 1.00 84.56 96 ASP A CA 1
ATOM 787 C C . ASP A 1 96 ? 1.848 -6.595 -18.581 1.00 84.56 96 ASP A C 1
ATOM 789 O O . ASP A 1 96 ? 1.232 -7.088 -19.524 1.00 84.56 96 ASP A O 1
ATOM 793 N N . LEU A 1 97 ? 1.500 -6.837 -17.310 1.00 82.38 97 LEU A N 1
ATOM 794 C CA . LEU A 1 97 ? 0.400 -7.730 -16.938 1.00 82.38 97 LEU A CA 1
ATOM 795 C C . LEU A 1 97 ? -0.933 -7.283 -17.546 1.00 82.38 97 LEU A C 1
ATOM 797 O O . LEU A 1 97 ? -1.648 -8.095 -18.129 1.00 82.38 97 LEU A O 1
ATOM 801 N N . TRP A 1 98 ? -1.250 -5.990 -17.456 1.00 82.31 98 TRP A N 1
ATOM 802 C CA . TRP A 1 98 ? -2.479 -5.448 -18.027 1.00 82.31 98 TRP A CA 1
ATOM 803 C C . TRP A 1 98 ? -2.539 -5.621 -19.550 1.00 82.31 98 TRP A C 1
ATOM 805 O O . TRP A 1 98 ? -3.587 -5.979 -20.084 1.00 82.31 98 TRP A O 1
ATOM 815 N N . LEU A 1 99 ? -1.429 -5.409 -20.259 1.00 82.12 99 LEU A N 1
ATOM 816 C CA . LEU A 1 99 ? -1.349 -5.604 -21.708 1.00 82.12 99 LEU A CA 1
ATOM 817 C C . LEU A 1 99 ? -1.505 -7.083 -22.102 1.00 82.12 99 LEU A C 1
ATOM 819 O O . LEU A 1 99 ? -2.241 -7.392 -23.044 1.00 82.12 99 LEU A O 1
ATOM 823 N N . LEU A 1 100 ? -0.899 -8.001 -21.343 1.00 80.62 100 LEU A N 1
ATOM 824 C CA . LEU A 1 100 ? -1.056 -9.445 -21.537 1.00 80.62 100 LEU A CA 1
ATOM 825 C C . LEU A 1 100 ? -2.514 -9.896 -21.364 1.00 80.62 100 LEU A C 1
ATOM 827 O O . LEU A 1 100 ? -3.017 -10.680 -22.172 1.00 80.62 100 LEU A O 1
ATOM 831 N N . GLU A 1 101 ? -3.216 -9.364 -20.358 1.00 78.81 101 GLU A N 1
ATOM 832 C CA . GLU A 1 101 ? -4.643 -9.627 -20.132 1.00 78.81 101 GLU A CA 1
ATOM 833 C C . GLU A 1 101 ? -5.543 -9.095 -21.258 1.00 78.81 101 GLU A C 1
ATOM 835 O O . GLU A 1 101 ? -6.646 -9.610 -21.460 1.00 78.81 101 GLU A O 1
ATOM 840 N N . LYS A 1 102 ? -5.108 -8.057 -21.985 1.00 75.00 102 LYS A N 1
ATOM 841 C CA . LYS A 1 102 ? -5.876 -7.471 -23.092 1.00 75.00 102 LYS A CA 1
ATOM 842 C C . LYS A 1 102 ? -5.791 -8.288 -24.368 1.00 75.00 102 LYS A C 1
ATOM 844 O O . LYS A 1 102 ? -6.828 -8.546 -24.973 1.00 75.00 102 LYS A O 1
ATOM 849 N N . ASP A 1 103 ? -4.578 -8.653 -24.770 1.00 64.31 103 ASP A N 1
ATOM 850 C CA . ASP A 1 103 ? -4.326 -9.048 -26.155 1.00 64.31 103 ASP A CA 1
ATOM 851 C C . ASP A 1 103 ? -3.753 -10.464 -26.316 1.00 64.31 103 ASP A C 1
ATOM 853 O O . ASP A 1 103 ? -3.657 -10.919 -27.447 1.00 64.31 103 ASP A O 1
ATOM 857 N N . CYS A 1 104 ? -3.407 -11.210 -25.256 1.00 57.03 104 CYS A N 1
ATOM 858 C CA . CYS A 1 104 ? -2.810 -12.564 -25.351 1.00 57.03 104 CYS A CA 1
ATOM 859 C C . CYS A 1 104 ? -1.549 -12.686 -26.250 1.00 57.03 104 CYS A C 1
ATOM 861 O O . CYS A 1 104 ? -1.087 -13.802 -26.495 1.00 57.03 104 CYS A O 1
ATOM 863 N N . PHE A 1 105 ? -0.990 -11.580 -26.751 1.00 58.59 105 PHE A N 1
ATOM 864 C CA . PHE A 1 105 ? 0.170 -11.539 -27.642 1.00 58.59 105 PHE A CA 1
ATOM 865 C C . PHE A 1 105 ? 1.376 -10.919 -26.933 1.00 58.59 105 PHE A C 1
ATOM 867 O O . PHE A 1 105 ? 1.224 -10.040 -26.094 1.00 58.59 105 PHE A O 1
ATOM 874 N N . GLU A 1 106 ? 2.580 -11.346 -27.321 1.00 61.66 106 GLU A N 1
ATOM 875 C CA . GLU A 1 106 ? 3.857 -10.866 -26.763 1.00 61.66 106 GLU A CA 1
ATOM 876 C C . GLU A 1 106 ? 4.275 -9.469 -27.278 1.00 61.66 106 GLU A C 1
ATOM 878 O O . GLU A 1 106 ? 5.281 -8.923 -26.834 1.00 61.66 106 GLU A O 1
ATOM 883 N N . THR A 1 107 ? 3.539 -8.880 -28.232 1.00 65.06 107 THR A N 1
ATOM 884 C CA . THR A 1 107 ? 3.845 -7.561 -28.821 1.00 65.06 107 THR A CA 1
ATOM 885 C C . THR A 1 107 ? 2.576 -6.742 -29.039 1.00 65.06 107 THR A C 1
ATOM 887 O O . THR A 1 107 ? 1.551 -7.307 -29.429 1.00 65.06 107 THR A O 1
ATOM 890 N N . HIS A 1 108 ? 2.660 -5.416 -28.869 1.00 75.88 108 HIS A N 1
ATOM 891 C CA . HIS A 1 108 ? 1.514 -4.500 -28.985 1.00 75.88 108 HIS A CA 1
ATOM 892 C C . HIS A 1 108 ? 1.799 -3.334 -29.953 1.00 75.88 108 HIS A C 1
ATOM 894 O O . HIS A 1 108 ? 1.784 -2.162 -29.554 1.00 75.88 108 HIS A O 1
ATOM 900 N N . PRO A 1 109 ? 2.054 -3.612 -31.248 1.00 73.44 109 PRO A N 1
ATOM 901 C CA . PRO A 1 109 ? 2.412 -2.590 -32.237 1.00 73.44 109 PRO A CA 1
ATOM 902 C C . PRO A 1 109 ? 1.315 -1.535 -32.475 1.00 73.44 109 PRO A C 1
ATOM 904 O O . PRO A 1 109 ? 1.593 -0.453 -32.984 1.00 73.44 109 PRO A O 1
ATOM 907 N N . GLN A 1 110 ? 0.067 -1.824 -32.102 1.00 81.81 110 GLN A N 1
ATOM 908 C CA . GLN A 1 110 ? -1.074 -0.909 -32.173 1.00 81.81 110 GLN A CA 1
ATOM 909 C C . GLN A 1 110 ? -1.134 0.097 -31.013 1.00 81.81 110 GLN A C 1
ATOM 911 O O . GLN A 1 110 ? -1.884 1.071 -31.083 1.00 81.81 110 GLN A O 1
ATOM 916 N N . VAL A 1 111 ? -0.378 -0.130 -29.936 1.00 86.56 111 VAL A N 1
ATOM 917 C CA . VAL A 1 111 ? -0.427 0.692 -28.723 1.00 86.56 111 VAL A CA 1
ATOM 918 C C . VAL A 1 111 ? 0.660 1.761 -28.775 1.00 86.56 111 VAL A C 1
ATOM 920 O O . VAL A 1 111 ? 1.822 1.484 -29.069 1.00 86.56 111 VAL A O 1
ATOM 923 N N . SER A 1 112 ? 0.272 3.002 -28.476 1.00 90.38 112 SER A N 1
ATOM 924 C CA . SER A 1 112 ? 1.198 4.123 -28.296 1.00 90.38 112 SER A CA 1
ATOM 925 C C . SER A 1 112 ? 1.179 4.579 -26.841 1.00 90.38 112 SER A C 1
ATOM 927 O O . SER A 1 112 ? 0.111 4.847 -26.291 1.00 90.38 112 SER A O 1
ATOM 929 N N . LEU A 1 113 ? 2.358 4.667 -26.230 1.00 92.44 113 LEU A N 1
ATOM 930 C CA . LEU A 1 113 ? 2.558 5.162 -24.873 1.00 92.44 113 LEU A CA 1
ATOM 931 C C . LEU A 1 113 ? 3.033 6.613 -24.914 1.00 92.44 113 LEU A C 1
ATOM 933 O O . LEU A 1 113 ? 4.035 6.927 -25.554 1.00 92.44 113 LEU A O 1
ATOM 937 N N . TYR A 1 114 ? 2.311 7.474 -24.207 1.00 93.81 114 TYR A N 1
ATOM 938 C CA . TYR A 1 114 ? 2.646 8.881 -24.026 1.00 93.81 114 TYR A CA 1
ATOM 939 C C . TYR A 1 114 ? 3.166 9.061 -22.604 1.00 93.81 114 TYR A C 1
ATOM 941 O O . TYR A 1 114 ? 2.441 8.793 -21.647 1.00 93.81 114 TYR A O 1
ATOM 949 N N . LEU A 1 115 ? 4.423 9.471 -22.484 1.00 94.12 115 LEU A N 1
ATOM 950 C CA . LEU A 1 115 ? 5.101 9.720 -21.220 1.00 94.12 115 LEU A CA 1
ATOM 951 C C . LEU A 1 115 ? 5.168 11.226 -20.967 1.00 94.12 115 LEU A C 1
ATOM 953 O O . LEU A 1 115 ? 5.515 11.994 -21.873 1.00 94.12 115 LEU A O 1
ATOM 957 N N . ASP A 1 116 ? 4.818 11.614 -19.746 1.00 93.00 116 ASP A N 1
ATOM 958 C CA . ASP A 1 116 ? 4.938 12.983 -19.245 1.00 93.00 116 ASP A CA 1
ATOM 959 C C . ASP A 1 116 ? 6.414 13.406 -19.111 1.00 93.00 116 ASP A C 1
ATOM 961 O O . ASP A 1 116 ? 7.329 12.573 -19.182 1.00 93.00 116 ASP A O 1
ATOM 965 N N . GLU A 1 117 ? 6.653 14.704 -18.939 1.00 90.31 117 GLU A N 1
ATOM 966 C CA . GLU A 1 117 ? 7.983 15.262 -18.699 1.00 90.31 117 GLU A CA 1
ATOM 967 C C . GLU A 1 117 ? 8.664 14.594 -17.487 1.00 90.31 117 GLU A C 1
ATOM 969 O O . GLU A 1 117 ? 8.082 14.425 -16.417 1.00 90.31 117 GLU A O 1
ATOM 974 N N . GLY A 1 118 ? 9.925 14.179 -17.658 1.00 88.25 118 GLY A N 1
ATOM 975 C CA . GLY A 1 118 ? 10.727 13.560 -16.594 1.00 88.25 118 GLY A CA 1
ATOM 976 C C . GLY A 1 118 ? 10.557 12.044 -16.426 1.00 88.25 118 GLY A C 1
ATOM 977 O O . GLY A 1 118 ? 11.295 11.440 -15.644 1.00 88.25 118 GLY A O 1
ATOM 978 N N . ILE A 1 119 ? 9.655 11.395 -17.174 1.00 92.38 119 ILE A N 1
ATOM 979 C CA . ILE A 1 119 ? 9.526 9.931 -17.167 1.00 92.38 119 ILE A CA 1
ATOM 980 C C . ILE A 1 119 ? 10.479 9.312 -18.208 1.00 92.38 119 ILE A C 1
ATOM 982 O O . ILE A 1 119 ? 10.342 9.587 -19.402 1.00 92.38 119 ILE A O 1
ATOM 986 N N . PRO A 1 120 ? 11.425 8.436 -17.811 1.00 92.62 120 PRO A N 1
ATOM 987 C CA . PRO A 1 120 ? 12.361 7.827 -18.742 1.00 92.62 120 PRO A CA 1
ATOM 988 C C . PRO A 1 120 ? 11.664 6.796 -19.628 1.00 92.62 120 PRO A C 1
ATOM 990 O O . PRO A 1 120 ? 10.910 5.943 -19.160 1.00 92.62 120 PRO A O 1
ATOM 993 N N . LYS A 1 121 ? 11.991 6.816 -20.919 1.00 93.88 121 LYS A N 1
ATOM 994 C CA . LYS A 1 121 ? 11.468 5.873 -21.913 1.00 93.88 121 LYS A CA 1
ATOM 995 C C . LYS A 1 121 ? 12.047 4.463 -21.803 1.00 93.88 121 LYS A C 1
ATOM 997 O O . LYS A 1 121 ? 11.332 3.492 -22.054 1.00 93.88 121 LYS A O 1
ATOM 1002 N N . GLU A 1 122 ? 13.328 4.339 -21.457 1.00 93.56 122 GLU A N 1
ATOM 1003 C CA . GLU A 1 122 ? 14.080 3.075 -21.512 1.00 93.56 122 GLU A CA 1
ATOM 1004 C C . GLU A 1 122 ? 13.372 1.894 -20.812 1.00 93.56 122 GLU A C 1
ATOM 1006 O O . GLU A 1 122 ? 13.217 0.851 -21.458 1.00 93.56 122 GLU A O 1
ATOM 1011 N N . PRO A 1 123 ? 12.841 2.025 -19.577 1.00 91.69 123 PRO A N 1
ATOM 1012 C CA . PRO A 1 123 ? 12.186 0.917 -18.878 1.00 91.69 123 PRO A CA 1
ATOM 1013 C C . PRO A 1 123 ? 10.980 0.329 -19.627 1.00 91.69 123 PRO A C 1
ATOM 1015 O O . PRO A 1 123 ? 10.705 -0.864 -19.497 1.00 91.69 123 PRO A O 1
ATOM 1018 N N . PHE A 1 124 ? 10.277 1.141 -20.421 1.00 92.19 124 PHE A N 1
ATOM 1019 C CA . PHE A 1 124 ? 9.054 0.755 -21.131 1.00 92.19 124 PHE A CA 1
ATOM 1020 C C . PHE A 1 124 ? 9.322 0.088 -22.483 1.00 92.19 124 PHE A C 1
ATOM 1022 O O . PHE A 1 124 ? 8.425 -0.536 -23.044 1.00 92.19 124 PHE A O 1
ATOM 1029 N N . THR A 1 125 ? 10.549 0.167 -23.010 1.00 90.19 125 THR A N 1
ATOM 1030 C CA . THR A 1 125 ? 10.903 -0.431 -24.313 1.00 90.19 125 THR A CA 1
ATOM 1031 C C . THR A 1 125 ? 10.689 -1.946 -24.353 1.00 90.19 125 THR A C 1
ATOM 1033 O O . THR A 1 125 ? 10.348 -2.493 -25.400 1.00 90.19 125 THR A O 1
ATOM 1036 N N . ARG A 1 126 ? 10.791 -2.616 -23.197 1.00 86.00 126 ARG A N 1
ATOM 1037 C CA . ARG A 1 126 ? 10.542 -4.057 -23.051 1.00 86.00 126 ARG A CA 1
ATOM 1038 C C . ARG A 1 126 ? 9.104 -4.480 -23.372 1.00 86.00 126 ARG A C 1
ATOM 1040 O O . ARG A 1 126 ? 8.887 -5.647 -23.653 1.00 86.00 126 ARG A O 1
ATOM 1047 N N . LEU A 1 127 ? 8.143 -3.552 -23.312 1.00 87.00 127 LEU A N 1
ATOM 1048 C CA . LEU A 1 127 ? 6.722 -3.826 -23.559 1.00 87.00 127 LEU A CA 1
ATOM 1049 C C . LEU A 1 127 ? 6.404 -4.022 -25.053 1.00 87.00 127 LEU A C 1
ATOM 1051 O O . LEU A 1 127 ? 5.254 -4.275 -25.399 1.00 87.00 127 LEU A O 1
ATOM 1055 N N . ALA A 1 128 ? 7.392 -3.853 -25.945 1.00 86.75 128 ALA A N 1
ATOM 1056 C CA . ALA A 1 128 ? 7.240 -4.033 -27.392 1.00 86.75 128 ALA A CA 1
ATOM 1057 C C . ALA A 1 128 ? 6.022 -3.281 -27.979 1.00 86.75 128 ALA A C 1
ATOM 1059 O O . ALA A 1 128 ? 5.263 -3.812 -28.797 1.00 86.75 128 ALA A O 1
ATOM 1060 N N . LEU A 1 129 ? 5.829 -2.036 -27.528 1.00 89.62 129 LEU A N 1
ATOM 1061 C CA . LEU A 1 129 ? 4.773 -1.137 -28.000 1.00 89.62 129 LEU A CA 1
ATOM 1062 C C . LEU A 1 129 ? 5.134 -0.540 -29.364 1.00 89.62 129 LEU A C 1
ATOM 1064 O O . LEU A 1 129 ? 6.312 -0.376 -29.683 1.00 89.62 129 LEU A O 1
ATOM 1068 N N . GLY A 1 130 ? 4.123 -0.144 -30.138 1.00 87.56 130 GLY A N 1
ATOM 1069 C CA . GLY A 1 130 ? 4.323 0.492 -31.441 1.00 87.56 130 GLY A CA 1
ATOM 1070 C C . GLY A 1 130 ? 5.081 1.812 -31.356 1.00 87.56 130 GLY A C 1
ATOM 1071 O O . GLY A 1 130 ? 6.021 2.036 -32.114 1.00 87.56 130 GLY A O 1
ATOM 1072 N N . ASN A 1 131 ? 4.696 2.677 -30.413 1.00 91.56 131 ASN A N 1
ATOM 1073 C CA . ASN A 1 131 ? 5.374 3.949 -30.169 1.00 91.56 131 ASN A CA 1
ATOM 1074 C C . ASN A 1 131 ? 5.488 4.242 -28.673 1.00 91.56 131 ASN A C 1
ATOM 1076 O O . ASN A 1 131 ? 4.552 4.008 -27.911 1.00 91.56 131 ASN A O 1
ATOM 1080 N N . ILE A 1 132 ? 6.616 4.831 -28.274 1.00 94.06 132 ILE A N 1
ATOM 1081 C CA . ILE A 1 132 ? 6.795 5.450 -26.957 1.00 94.06 132 ILE A CA 1
ATOM 1082 C C . ILE A 1 132 ? 7.283 6.875 -27.190 1.00 94.06 132 ILE A C 1
ATOM 1084 O O . ILE A 1 132 ? 8.382 7.076 -27.729 1.00 94.06 132 ILE A O 1
ATOM 1088 N N . ILE A 1 133 ? 6.438 7.829 -26.818 1.00 93.50 133 ILE A N 1
ATOM 1089 C CA . ILE A 1 133 ? 6.603 9.265 -27.027 1.00 93.50 133 ILE A CA 1
ATOM 1090 C C . ILE A 1 133 ? 6.899 9.872 -25.656 1.00 93.50 133 ILE A C 1
ATOM 1092 O O . ILE A 1 133 ? 6.107 9.697 -24.736 1.00 93.50 133 ILE A O 1
ATOM 1096 N N . GLU A 1 134 ? 8.028 10.555 -25.518 1.00 93.75 134 GLU A N 1
ATOM 1097 C CA . GLU A 1 134 ? 8.512 11.145 -24.261 1.00 93.75 134 GLU A CA 1
ATOM 1098 C C . GLU A 1 134 ? 8.407 12.670 -24.261 1.00 93.75 134 GLU A C 1
ATOM 1100 O O . GLU A 1 134 ? 8.216 13.270 -25.319 1.00 93.75 134 GLU A O 1
ATOM 1105 N N . ASN A 1 135 ? 8.567 13.280 -23.081 1.00 91.19 135 ASN A N 1
ATOM 1106 C CA . ASN A 1 135 ? 8.565 14.735 -22.894 1.00 91.19 135 ASN A CA 1
ATOM 1107 C C . ASN A 1 135 ? 7.298 15.406 -23.449 1.00 91.19 135 ASN A C 1
ATOM 1109 O O . ASN A 1 135 ? 7.361 16.453 -24.097 1.00 91.19 135 ASN A O 1
ATOM 1113 N N . ASN A 1 136 ? 6.143 14.769 -23.247 1.00 92.50 136 ASN A N 1
ATOM 1114 C CA . ASN A 1 136 ? 4.863 15.357 -23.621 1.00 92.50 136 ASN A CA 1
ATOM 1115 C C . ASN A 1 136 ? 4.401 16.333 -22.536 1.00 92.50 136 ASN A C 1
ATOM 1117 O O . ASN A 1 136 ? 4.579 16.070 -21.356 1.00 92.50 136 ASN A O 1
ATOM 1121 N N . ASP A 1 137 ? 3.727 17.402 -22.952 1.00 90.50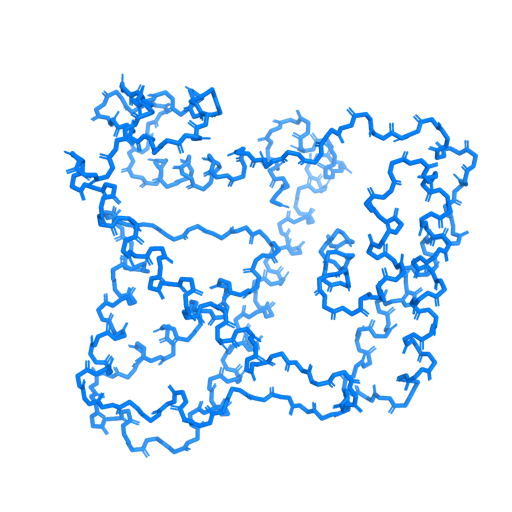 137 ASP A N 1
ATOM 1122 C CA . ASP A 1 137 ? 3.121 18.389 -22.056 1.00 90.50 137 ASP A CA 1
ATOM 1123 C C . ASP A 1 137 ? 1.600 18.161 -21.968 1.00 90.50 137 ASP A C 1
ATOM 1125 O O . ASP A 1 137 ? 0.907 18.066 -22.996 1.00 90.50 137 ASP A O 1
ATOM 1129 N N . SER A 1 138 ? 1.053 18.107 -20.750 1.00 90.00 138 SER A N 1
ATOM 1130 C CA . SER A 1 138 ? -0.385 17.958 -20.494 1.00 90.00 138 SER A CA 1
ATOM 1131 C C . SER A 1 138 ? -1.233 19.151 -20.972 1.00 90.00 138 SER A C 1
ATOM 1133 O O . SER A 1 138 ? -2.442 19.019 -21.225 1.00 90.00 138 SER A O 1
ATOM 1135 N N . SER A 1 139 ? -0.614 20.304 -21.236 1.00 90.56 139 SER A N 1
ATOM 1136 C CA . SER A 1 139 ? -1.234 21.431 -21.939 1.00 90.56 139 SER A CA 1
ATOM 1137 C C . SER A 1 139 ? -1.641 21.062 -23.374 1.00 90.56 139 SER A C 1
ATOM 1139 O O . SER A 1 139 ? -2.683 21.516 -23.855 1.00 90.56 139 SER A O 1
ATOM 1141 N N . SER A 1 140 ? -0.894 20.164 -24.022 1.00 90.25 140 SER A N 1
ATOM 1142 C CA . SER A 1 140 ? -1.086 19.755 -25.420 1.00 90.25 140 SER A CA 1
ATOM 1143 C C . SER A 1 140 ? -1.659 18.341 -25.580 1.00 90.25 140 SER A C 1
ATOM 1145 O O . SER A 1 140 ? -2.250 18.029 -26.615 1.00 90.25 140 SER A O 1
ATOM 1147 N N . THR A 1 141 ? -1.570 17.503 -24.541 1.00 92.50 141 THR A N 1
ATOM 1148 C CA . THR A 1 141 ? -2.013 16.102 -24.572 1.00 92.50 141 THR A CA 1
ATOM 1149 C C . THR A 1 141 ? -3.196 15.870 -23.632 1.00 92.50 141 THR A C 1
ATOM 1151 O O . THR A 1 141 ? -3.044 15.795 -22.415 1.00 92.50 141 THR A O 1
ATOM 1154 N N . ILE A 1 142 ? -4.398 15.695 -24.198 1.00 90.94 142 ILE A N 1
ATOM 1155 C CA . ILE A 1 142 ? -5.649 15.527 -23.427 1.00 90.94 142 ILE A CA 1
ATOM 1156 C C . ILE A 1 142 ? -5.573 14.335 -22.462 1.00 90.94 142 ILE A C 1
ATOM 1158 O O . ILE A 1 142 ? -6.059 14.431 -21.338 1.00 90.94 142 ILE A O 1
ATOM 1162 N N . GLY A 1 143 ? -4.959 13.224 -22.885 1.00 89.56 143 GLY A N 1
ATOM 1163 C CA . GLY A 1 143 ? -4.789 12.040 -22.040 1.00 89.56 143 GLY A CA 1
ATOM 1164 C C . GLY A 1 143 ? -3.981 12.335 -20.776 1.00 89.56 143 GLY A C 1
ATOM 1165 O O . GLY A 1 143 ? -4.428 11.990 -19.687 1.00 89.56 143 GLY A O 1
ATOM 1166 N N . LEU A 1 144 ? -2.857 13.047 -20.912 1.00 92.56 144 LEU A N 1
ATOM 1167 C CA . LEU A 1 144 ? -2.028 13.455 -19.774 1.00 92.56 144 LEU A CA 1
ATOM 1168 C C . LEU A 1 144 ? -2.769 14.428 -18.863 1.00 92.56 144 LEU A C 1
ATOM 1170 O O . LEU A 1 144 ? -2.789 14.233 -17.657 1.00 92.56 144 LEU A O 1
ATOM 1174 N N . ARG A 1 145 ? -3.509 15.387 -19.428 1.00 93.62 145 ARG A N 1
ATOM 1175 C CA . ARG A 1 145 ? -4.328 16.308 -18.626 1.00 93.62 145 ARG A CA 1
ATOM 1176 C C . ARG A 1 145 ? -5.363 15.589 -17.759 1.00 93.62 145 ARG A C 1
ATOM 1178 O O . ARG A 1 145 ? -5.634 16.001 -16.633 1.00 93.62 145 ARG A O 1
ATOM 1185 N N . ILE A 1 146 ? -5.981 14.536 -18.297 1.00 90.69 146 ILE A N 1
ATOM 1186 C CA . ILE A 1 146 ? -6.921 13.701 -17.542 1.00 90.69 146 ILE A CA 1
ATOM 1187 C C . ILE A 1 146 ? -6.170 12.943 -16.442 1.00 90.69 146 ILE A C 1
ATOM 1189 O O . ILE A 1 146 ? -6.650 12.916 -15.309 1.00 90.69 146 ILE A O 1
ATOM 1193 N N . SER A 1 147 ? -5.004 12.369 -16.750 1.00 89.56 147 SER A N 1
ATOM 1194 C CA . SER A 1 147 ? -4.155 11.688 -15.769 1.00 89.56 147 SER A CA 1
ATOM 1195 C C . SER A 1 147 ? -3.746 12.609 -14.618 1.00 89.56 147 SER A C 1
ATOM 1197 O O . SER A 1 147 ? -3.944 12.224 -13.471 1.00 89.56 147 SER A O 1
ATOM 1199 N N . ASP A 1 148 ? -3.294 13.835 -14.889 1.00 91.00 148 ASP A N 1
ATOM 1200 C CA . ASP A 1 148 ? -2.902 14.811 -13.860 1.00 91.00 148 ASP A CA 1
ATOM 1201 C C . ASP A 1 148 ? -4.048 15.096 -12.889 1.00 91.00 148 ASP A C 1
ATOM 1203 O O . ASP A 1 148 ? -3.897 15.037 -11.666 1.00 91.00 148 ASP A O 1
ATOM 1207 N N . MET A 1 149 ? -5.239 15.355 -13.436 1.00 91.56 149 MET A N 1
ATOM 1208 C CA . MET A 1 149 ? -6.435 15.600 -12.637 1.00 91.56 149 MET A CA 1
ATOM 1209 C C . MET A 1 149 ? -6.779 14.386 -11.762 1.00 91.56 149 MET A C 1
ATOM 1211 O O . MET A 1 149 ? -7.114 14.548 -10.585 1.00 91.56 149 MET A O 1
ATOM 1215 N N . LEU A 1 150 ? -6.695 13.175 -12.320 1.00 90.62 150 LEU A N 1
ATOM 1216 C CA . LEU A 1 150 ? -6.977 11.938 -11.594 1.00 90.62 150 LEU A CA 1
ATOM 1217 C C . LEU A 1 150 ? -5.938 11.664 -10.507 1.00 90.62 150 LEU A C 1
ATOM 1219 O O . LEU A 1 150 ? -6.325 11.305 -9.399 1.00 90.62 150 LEU A O 1
ATOM 1223 N N . VAL A 1 151 ? -4.650 11.874 -10.779 1.00 90.00 151 VAL A N 1
ATOM 1224 C CA . VAL A 1 151 ? -3.569 11.688 -9.801 1.00 90.00 151 VAL A CA 1
ATOM 1225 C C . VAL A 1 151 ? -3.734 12.652 -8.630 1.00 90.00 151 VAL A C 1
ATOM 1227 O O . VAL A 1 151 ? -3.648 12.226 -7.482 1.00 90.00 151 VAL A O 1
ATOM 1230 N N . VAL A 1 152 ? -4.064 13.924 -8.883 1.00 93.12 152 VAL A N 1
ATOM 1231 C CA . VAL A 1 152 ? -4.340 14.894 -7.808 1.00 93.12 152 VAL A CA 1
ATOM 1232 C C . VAL A 1 152 ? -5.566 14.484 -6.991 1.00 93.12 152 VAL A C 1
ATOM 1234 O O . VAL A 1 152 ? -5.556 14.575 -5.763 1.00 93.12 152 VAL A O 1
ATOM 1237 N N . PHE A 1 153 ? -6.632 14.039 -7.656 1.00 91.62 153 PHE A N 1
ATOM 1238 C CA . PHE A 1 153 ? -7.857 13.610 -6.988 1.00 91.62 153 PHE A CA 1
ATOM 1239 C C . PHE A 1 153 ? -7.631 12.364 -6.117 1.00 91.62 153 PHE A C 1
ATOM 1241 O O . PHE A 1 153 ? -7.933 12.385 -4.925 1.00 91.62 153 PHE A O 1
ATOM 1248 N N . ILE A 1 154 ? -7.048 11.306 -6.685 1.00 93.12 154 ILE A N 1
ATOM 1249 C CA . ILE A 1 154 ? -6.766 10.041 -5.996 1.00 93.12 154 ILE A CA 1
ATOM 1250 C C . ILE A 1 154 ? -5.720 10.255 -4.894 1.00 93.12 154 ILE A C 1
ATOM 1252 O O . ILE A 1 154 ? -5.905 9.778 -3.779 1.00 93.12 154 ILE A O 1
ATOM 1256 N N . GLY A 1 155 ? -4.666 11.035 -5.151 1.00 94.25 155 GLY A N 1
ATOM 1257 C CA . GLY A 1 155 ? -3.623 11.349 -4.170 1.00 94.25 155 GLY A CA 1
ATOM 1258 C C . GLY A 1 155 ? -4.155 12.059 -2.921 1.00 94.25 155 GLY A C 1
ATOM 1259 O O . GLY A 1 155 ? -3.720 11.773 -1.804 1.00 94.25 155 GLY A O 1
ATOM 1260 N N . LYS A 1 156 ? -5.160 12.933 -3.074 1.00 95.31 156 LYS A N 1
ATOM 1261 C CA . LYS A 1 156 ? -5.859 13.541 -1.929 1.00 95.31 156 LYS A CA 1
ATOM 1262 C C . LYS A 1 156 ? -6.653 12.517 -1.119 1.00 95.31 156 LYS A C 1
ATOM 1264 O O . LYS A 1 156 ? -6.612 12.576 0.103 1.00 95.31 156 LYS A O 1
ATOM 1269 N N . TYR A 1 157 ? -7.333 11.576 -1.774 1.00 94.62 157 TYR A N 1
ATOM 1270 C CA . TYR A 1 157 ? -8.017 10.486 -1.071 1.00 94.62 157 TYR A CA 1
ATOM 1271 C C . TYR A 1 157 ? -7.028 9.605 -0.311 1.00 94.62 157 TYR A C 1
ATOM 1273 O O . TYR A 1 157 ? -7.219 9.380 0.877 1.00 94.62 157 TYR A O 1
ATOM 1281 N N . LEU A 1 158 ? -5.961 9.154 -0.977 1.00 94.81 158 LEU A N 1
ATOM 1282 C CA . LEU A 1 158 ? -4.929 8.300 -0.387 1.00 94.81 158 LEU A CA 1
ATOM 1283 C C . LEU A 1 158 ? -4.319 8.942 0.862 1.00 94.81 158 LEU A C 1
ATOM 1285 O O . LEU A 1 158 ? -4.336 8.341 1.932 1.00 94.81 158 LEU A O 1
ATOM 1289 N N . SER A 1 159 ? -3.846 10.186 0.741 1.00 94.56 159 SER A N 1
ATOM 1290 C CA . SER A 1 159 ? -3.204 10.890 1.858 1.00 94.56 159 SER A CA 1
ATOM 1291 C C . SER A 1 159 ? -4.145 11.105 3.046 1.00 94.56 159 SER A C 1
ATOM 1293 O O . SER A 1 159 ? -3.741 10.880 4.185 1.00 94.56 159 SER A O 1
ATOM 1295 N N . GLN A 1 160 ? -5.401 11.498 2.805 1.00 96.31 160 GLN A N 1
ATOM 1296 C CA . GLN A 1 160 ? -6.357 11.744 3.888 1.00 96.31 160 GLN A CA 1
ATOM 1297 C C . GLN A 1 160 ? -6.850 10.443 4.535 1.00 96.31 160 GLN A C 1
ATOM 1299 O O . GLN A 1 160 ? -6.909 10.368 5.759 1.00 96.31 160 GLN A O 1
ATOM 1304 N N . LEU A 1 161 ? -7.149 9.403 3.745 1.00 96.31 161 LEU A N 1
ATOM 1305 C CA . LEU A 1 161 ? -7.527 8.086 4.270 1.00 96.31 161 LEU A CA 1
ATOM 1306 C C . LEU A 1 161 ? -6.407 7.503 5.137 1.00 96.31 161 LEU A C 1
ATOM 1308 O O . LEU A 1 161 ? -6.673 7.046 6.248 1.00 96.31 161 LEU A O 1
ATOM 1312 N N . SER A 1 162 ? -5.163 7.548 4.645 1.00 93.12 162 SER A N 1
ATOM 1313 C CA . SER A 1 162 ? -3.992 7.048 5.372 1.00 93.12 162 SER A CA 1
ATOM 1314 C C . SER A 1 162 ? -3.801 7.790 6.692 1.00 93.12 162 SER A C 1
ATOM 1316 O O . SER A 1 162 ? -3.687 7.158 7.741 1.00 93.12 162 SER A O 1
ATOM 1318 N N . ALA A 1 163 ? -3.846 9.126 6.669 1.00 9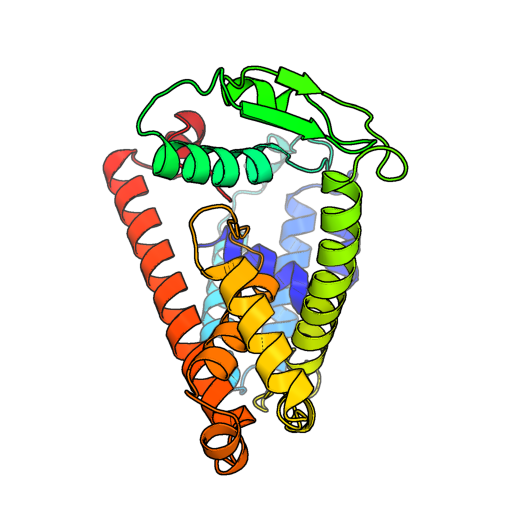3.00 163 ALA A N 1
ATOM 1319 C CA . ALA A 1 163 ? -3.694 9.943 7.870 1.00 93.00 163 ALA A CA 1
ATOM 1320 C C . ALA A 1 163 ? -4.782 9.656 8.919 1.00 93.00 163 ALA A C 1
ATOM 1322 O O . ALA A 1 163 ? -4.476 9.530 10.104 1.00 93.00 163 ALA A O 1
ATOM 1323 N N . ASP A 1 164 ? -6.037 9.511 8.491 1.00 94.50 164 ASP A N 1
ATOM 1324 C CA . ASP A 1 164 ? -7.164 9.346 9.409 1.00 94.50 164 ASP A CA 1
ATOM 1325 C C . ASP A 1 164 ? -7.296 7.927 9.974 1.00 94.50 164 ASP A C 1
ATOM 1327 O O . ASP A 1 164 ? -7.820 7.763 11.081 1.00 94.50 164 ASP A O 1
ATOM 1331 N N . ILE A 1 165 ? -6.830 6.901 9.251 1.00 91.62 165 ILE A N 1
ATOM 1332 C CA . ILE A 1 165 ? -6.850 5.514 9.737 1.00 91.62 165 ILE A CA 1
ATOM 1333 C C . ILE A 1 165 ? -5.577 5.122 10.490 1.00 91.62 165 ILE A C 1
ATOM 1335 O O . ILE A 1 165 ? -5.606 4.154 11.257 1.00 91.62 165 ILE A O 1
ATOM 1339 N N . ARG A 1 166 ? -4.465 5.844 10.285 1.00 90.06 166 ARG A N 1
ATOM 1340 C CA . ARG A 1 166 ? -3.192 5.562 10.954 1.00 90.06 166 ARG A CA 1
ATOM 1341 C C . ARG A 1 166 ? -3.407 5.539 12.461 1.00 90.06 166 ARG A C 1
ATOM 1343 O O . ARG A 1 166 ? -4.013 6.441 13.043 1.00 90.06 166 ARG A O 1
ATOM 1350 N N . TYR A 1 167 ? -2.951 4.455 13.081 1.00 88.94 167 TYR A N 1
ATOM 1351 C CA . TYR A 1 167 ? -3.111 4.290 14.514 1.00 88.94 167 TYR A CA 1
ATOM 1352 C C . TYR A 1 167 ? -2.265 5.330 15.262 1.00 88.94 167 TYR A C 1
ATOM 1354 O O . TYR A 1 167 ? -1.239 5.796 14.769 1.00 88.94 167 TYR A O 1
ATOM 1362 N N . ASP A 1 168 ? -2.728 5.705 16.449 1.00 88.81 168 ASP A N 1
ATOM 1363 C CA . ASP A 1 168 ? -2.035 6.664 17.299 1.00 88.81 168 ASP A CA 1
ATOM 1364 C C . ASP A 1 168 ? -0.893 5.959 18.039 1.00 88.81 168 ASP A C 1
ATOM 1366 O O . ASP A 1 168 ? -1.151 5.063 18.842 1.00 88.81 168 ASP A O 1
ATOM 1370 N N . MET A 1 169 ? 0.357 6.345 17.775 1.00 86.31 169 MET A N 1
ATOM 1371 C CA . MET A 1 169 ? 1.526 5.749 18.435 1.00 86.31 169 MET A CA 1
ATOM 1372 C C . MET A 1 169 ? 1.541 6.003 19.942 1.00 86.31 169 MET A C 1
ATOM 1374 O O . MET A 1 169 ? 1.966 5.134 20.701 1.00 86.31 169 MET A O 1
ATOM 1378 N N . GLU A 1 170 ? 1.025 7.152 20.382 1.00 86.12 170 GLU A N 1
ATOM 1379 C CA . GLU A 1 170 ? 0.943 7.515 21.800 1.00 86.12 170 GLU A CA 1
ATOM 1380 C C . GLU A 1 170 ? -0.194 6.765 22.514 1.00 86.12 170 GLU A C 1
ATOM 1382 O O . GLU A 1 170 ? -0.178 6.604 23.733 1.00 86.12 170 GLU A O 1
ATOM 1387 N N . ASN A 1 171 ? -1.181 6.272 21.756 1.00 87.94 171 ASN A N 1
ATOM 1388 C CA . ASN A 1 171 ? -2.302 5.460 22.238 1.00 87.94 171 ASN A CA 1
ATOM 1389 C C . ASN A 1 171 ? -2.402 4.138 21.456 1.00 87.94 171 ASN A C 1
ATOM 1391 O O . ASN A 1 171 ? -3.469 3.762 20.957 1.00 87.94 171 ASN A O 1
ATOM 1395 N N . SER A 1 172 ? -1.274 3.436 21.329 1.00 88.81 172 SER A N 1
ATOM 1396 C CA . SER A 1 172 ? -1.114 2.261 20.461 1.00 88.81 172 SER A CA 1
ATOM 1397 C C . SER A 1 172 ? -1.942 1.037 20.877 1.00 88.81 172 SER A C 1
ATOM 1399 O O . SER A 1 172 ? -2.050 0.061 20.124 1.00 88.81 172 SER A O 1
ATOM 1401 N N . ASP A 1 173 ? -2.509 1.059 22.084 1.00 89.00 173 ASP A N 1
ATOM 1402 C CA . ASP A 1 173 ? -3.393 0.046 22.659 1.00 89.00 173 ASP A CA 1
ATOM 1403 C C . ASP A 1 173 ? -4.842 0.174 22.164 1.00 89.00 173 ASP A C 1
ATOM 1405 O O . ASP A 1 173 ? -5.614 -0.787 22.240 1.00 89.00 173 ASP A O 1
ATOM 1409 N N . LYS A 1 174 ? -5.217 1.332 21.606 1.00 89.12 174 LYS A N 1
ATOM 1410 C CA . LYS A 1 174 ? -6.570 1.593 21.112 1.00 89.12 174 LYS A CA 1
ATOM 1411 C C . LYS A 1 174 ? -6.683 1.309 19.614 1.00 89.12 174 LYS A C 1
ATOM 1413 O O . LYS A 1 174 ? -5.842 1.744 18.827 1.00 89.12 174 LYS A O 1
ATOM 1418 N N . PRO A 1 175 ? -7.752 0.623 19.172 1.00 85.75 175 PRO A N 1
ATOM 1419 C CA . PRO A 1 175 ? -8.027 0.497 17.751 1.00 85.75 175 PRO A CA 1
ATOM 1420 C C . PRO A 1 175 ? -8.383 1.865 17.161 1.00 85.75 175 PRO A C 1
ATOM 1422 O O . PRO A 1 175 ? -9.161 2.627 17.740 1.00 85.75 175 PRO A O 1
ATOM 1425 N N . LYS A 1 176 ? -7.844 2.151 15.975 1.00 89.69 176 LYS A N 1
ATOM 1426 C CA . LYS A 1 176 ? -8.224 3.305 15.165 1.00 89.69 176 LYS A CA 1
ATOM 1427 C C . LYS A 1 176 ? -9.138 2.841 14.037 1.00 89.69 176 LYS A C 1
ATOM 1429 O O . LYS A 1 176 ? -8.835 1.876 13.339 1.00 89.69 176 LYS A O 1
ATOM 1434 N N . HIS A 1 177 ? -10.258 3.533 13.886 1.00 92.50 177 HIS A N 1
ATOM 1435 C CA . HIS A 1 177 ? -11.183 3.363 12.774 1.00 92.50 177 HIS A CA 1
ATOM 1436 C C . HIS A 1 177 ? -11.188 4.628 11.926 1.00 92.50 177 HIS A C 1
ATOM 1438 O O . HIS A 1 177 ? -10.909 5.716 12.440 1.00 92.50 177 HIS A O 1
ATOM 1444 N N . LEU A 1 178 ? -11.563 4.489 10.654 1.00 95.25 178 LEU A N 1
ATOM 1445 C CA . LEU A 1 178 ? -11.830 5.650 9.816 1.00 95.25 178 LEU A CA 1
ATOM 1446 C C . LEU A 1 178 ? -12.993 6.453 10.434 1.00 95.25 178 LEU A C 1
ATOM 1448 O O . LEU A 1 178 ? -14.011 5.841 10.768 1.00 95.25 178 LEU A O 1
ATOM 1452 N N . PRO A 1 179 ? -12.878 7.775 10.638 1.00 95.19 179 PRO A N 1
ATOM 1453 C CA . PRO A 1 179 ? -13.927 8.530 11.314 1.00 95.19 179 PRO A CA 1
ATOM 1454 C C . PRO A 1 179 ? -15.250 8.532 10.527 1.00 95.19 179 PRO A C 1
ATOM 1456 O O . PRO A 1 179 ? -15.258 8.454 9.300 1.00 95.19 179 PRO A O 1
ATOM 1459 N N . ASP A 1 180 ? -16.386 8.640 11.227 1.00 95.12 180 ASP A N 1
ATOM 1460 C CA . ASP A 1 180 ? -17.720 8.509 10.608 1.00 95.12 180 ASP A CA 1
ATOM 1461 C C . ASP A 1 180 ? -18.006 9.559 9.520 1.00 95.12 180 ASP A C 1
ATOM 1463 O O . ASP A 1 180 ? -18.793 9.317 8.606 1.00 95.12 180 ASP A O 1
ATOM 1467 N N . ASN A 1 181 ? -17.334 10.713 9.573 1.00 95.12 181 ASN A N 1
ATOM 1468 C CA . ASN A 1 181 ? -17.477 11.782 8.584 1.00 95.12 181 ASN A CA 1
ATOM 1469 C C . ASN A 1 181 ? -17.091 11.354 7.157 1.00 95.12 181 ASN A C 1
ATOM 1471 O O . ASN A 1 181 ? -17.671 11.877 6.209 1.00 95.12 181 ASN A O 1
ATOM 1475 N N . TRP A 1 182 ? -16.201 10.370 6.993 1.00 96.38 182 TRP A N 1
ATOM 1476 C CA . TRP A 1 182 ? -15.877 9.769 5.694 1.00 96.38 182 TRP A CA 1
ATOM 1477 C C . TRP A 1 182 ? -17.071 9.096 5.024 1.00 96.38 182 TRP A C 1
ATOM 1479 O O . TRP A 1 182 ? -17.066 8.881 3.810 1.00 96.38 182 TRP A O 1
ATOM 1489 N N . PHE A 1 183 ? -18.089 8.765 5.814 1.00 97.25 183 PHE A N 1
ATOM 1490 C CA . PHE A 1 183 ? -19.300 8.097 5.369 1.00 97.25 183 PHE A CA 1
ATOM 1491 C C . PHE A 1 183 ? -20.511 9.039 5.333 1.00 97.25 183 PHE A C 1
ATOM 1493 O O . PHE A 1 183 ? -21.586 8.649 4.877 1.00 97.25 183 PHE A O 1
ATOM 1500 N N . TYR A 1 184 ? -20.365 10.304 5.731 1.00 96.00 184 TYR A N 1
ATOM 1501 C CA . TYR A 1 184 ? -21.423 11.312 5.611 1.00 96.00 184 TYR A CA 1
ATOM 1502 C C . TYR A 1 184 ? -21.448 11.906 4.201 1.00 96.00 184 TYR A C 1
ATOM 1504 O O . TYR A 1 184 ? -21.173 13.085 3.988 1.00 96.00 184 TYR A O 1
ATOM 1512 N N . LEU A 1 185 ? -21.765 11.055 3.225 1.00 97.25 185 LEU A N 1
ATOM 1513 C CA . LEU A 1 185 ? -21.829 11.416 1.815 1.00 97.25 185 LEU A CA 1
ATOM 1514 C C . LEU A 1 185 ? -23.206 11.985 1.460 1.00 97.25 185 LEU A C 1
ATOM 1516 O O . LEU A 1 185 ? -24.240 11.425 1.832 1.00 97.25 185 LEU A O 1
ATOM 1520 N N . SER A 1 186 ? -23.228 13.053 0.661 1.00 97.81 186 SER A N 1
ATOM 1521 C CA . SER A 1 186 ? -24.424 13.430 -0.093 1.00 97.81 186 SER A CA 1
ATOM 1522 C C . SER A 1 186 ? -24.735 12.374 -1.159 1.00 97.81 186 SER A C 1
ATOM 1524 O O . SER A 1 186 ? -23.873 11.579 -1.551 1.00 97.81 186 SER A O 1
ATOM 1526 N N . LYS A 1 187 ? -25.957 12.397 -1.695 1.00 98.25 187 LYS A N 1
ATOM 1527 C CA . LYS A 1 187 ? -26.355 11.517 -2.800 1.00 98.25 187 LYS A CA 1
ATOM 1528 C C . LYS A 1 187 ? -25.422 11.657 -4.009 1.00 98.25 187 LYS A C 1
ATOM 1530 O O . LYS A 1 187 ? -25.032 10.662 -4.615 1.00 98.25 187 LYS A O 1
ATOM 1535 N N . GLU A 1 188 ? -25.037 12.882 -4.352 1.00 98.31 188 GLU A N 1
ATOM 1536 C CA . GLU A 1 188 ? -24.124 13.183 -5.459 1.00 98.31 188 GLU A CA 1
ATOM 1537 C C . GLU A 1 188 ? -22.722 12.632 -5.192 1.00 98.31 188 GLU A C 1
ATOM 1539 O O . GLU A 1 188 ? -22.125 12.031 -6.085 1.00 98.31 188 GLU A O 1
ATOM 1544 N N . GLN A 1 189 ? -22.213 12.792 -3.966 1.00 97.38 189 GLN A N 1
ATOM 1545 C CA . GLN A 1 189 ? -20.908 12.265 -3.564 1.00 97.38 189 GLN A CA 1
ATOM 1546 C C . GLN A 1 189 ? -20.888 10.734 -3.595 1.00 97.38 189 GLN A C 1
ATOM 1548 O O . GLN A 1 189 ? -19.950 10.154 -4.135 1.00 97.38 189 GLN A O 1
ATOM 1553 N N . PHE A 1 190 ? -21.944 10.077 -3.111 1.00 98.38 190 PHE A N 1
ATOM 1554 C CA . PHE A 1 190 ? -22.095 8.624 -3.190 1.00 98.38 190 PHE A CA 1
ATOM 1555 C C . PHE A 1 190 ? -21.994 8.120 -4.637 1.00 98.38 190 PHE A C 1
ATOM 1557 O O . PHE A 1 190 ? -21.163 7.267 -4.951 1.00 98.38 190 PHE A O 1
ATOM 1564 N N . TYR A 1 191 ? -22.778 8.692 -5.559 1.00 98.12 191 TYR A N 1
ATOM 1565 C CA . TYR A 1 191 ? -22.720 8.284 -6.966 1.00 98.12 191 TYR A CA 1
ATOM 1566 C C . TYR A 1 191 ? -21.407 8.672 -7.653 1.00 98.12 191 TYR A C 1
ATOM 1568 O O . TYR A 1 191 ? -20.989 7.982 -8.585 1.00 98.12 191 TYR A O 1
ATOM 1576 N N . LEU A 1 192 ? -20.740 9.742 -7.214 1.00 96.12 192 LEU A N 1
ATOM 1577 C CA . LEU A 1 192 ? -19.399 10.076 -7.686 1.00 96.12 192 LEU A CA 1
ATOM 1578 C C . LEU A 1 192 ? -18.392 8.997 -7.276 1.00 96.12 192 LEU A C 1
ATOM 1580 O O . LEU A 1 192 ? -17.661 8.515 -8.136 1.00 96.12 192 LEU A O 1
ATOM 1584 N N . VAL A 1 193 ? -18.391 8.570 -6.010 1.00 96.12 193 VAL A N 1
ATOM 1585 C CA . VAL A 1 193 ? -17.515 7.491 -5.527 1.00 96.12 193 VAL A CA 1
ATOM 1586 C C . VAL A 1 193 ? -17.773 6.196 -6.299 1.00 96.12 193 VAL A C 1
ATOM 1588 O O . VAL A 1 193 ? -16.819 5.567 -6.753 1.00 96.12 193 VAL A O 1
ATOM 1591 N N . LYS A 1 194 ? -19.040 5.842 -6.562 1.00 95.75 194 LYS A N 1
ATOM 1592 C CA . LYS A 1 194 ? -19.370 4.682 -7.411 1.00 95.75 194 LYS A CA 1
ATOM 1593 C C . LYS A 1 194 ? -18.809 4.811 -8.828 1.00 95.75 194 LYS A C 1
ATOM 1595 O O . LYS A 1 194 ? -18.205 3.870 -9.327 1.00 95.75 194 LYS A O 1
ATOM 1600 N N . LYS A 1 195 ? -18.927 5.985 -9.459 1.00 93.69 195 LYS A N 1
ATOM 1601 C CA . LYS A 1 195 ? -18.330 6.230 -10.784 1.00 93.69 195 LYS A CA 1
ATOM 1602 C C . LYS A 1 195 ? -16.807 6.121 -10.767 1.00 93.69 195 LYS A C 1
ATOM 1604 O O . LYS A 1 195 ? -16.239 5.578 -11.707 1.00 93.69 195 LYS A O 1
ATOM 1609 N N . VAL A 1 196 ? -16.152 6.631 -9.724 1.00 93.12 196 VAL A N 1
ATOM 1610 C CA . VAL A 1 196 ? -14.696 6.517 -9.548 1.00 93.12 196 VAL A CA 1
ATOM 1611 C C . VAL A 1 196 ? -14.299 5.052 -9.393 1.00 93.12 196 VAL A C 1
ATOM 1613 O O . VAL A 1 196 ? -13.390 4.596 -10.080 1.00 93.12 196 VAL A O 1
ATOM 1616 N N . ARG A 1 197 ? -15.018 4.293 -8.562 1.00 93.69 197 ARG A N 1
ATOM 1617 C CA . ARG A 1 197 ? -14.837 2.846 -8.411 1.00 93.69 197 ARG A CA 1
ATOM 1618 C C . ARG A 1 197 ? -14.969 2.125 -9.747 1.00 93.69 197 ARG A C 1
ATOM 1620 O O . ARG A 1 197 ? -14.072 1.375 -10.101 1.00 93.69 197 ARG A O 1
ATOM 1627 N N . ASP A 1 198 ? -16.034 2.364 -10.503 1.00 91.12 198 ASP A N 1
ATOM 1628 C CA . ASP A 1 198 ? -16.240 1.690 -11.788 1.00 91.12 198 ASP A CA 1
ATOM 1629 C C . ASP A 1 198 ? -15.181 2.101 -12.825 1.00 91.12 198 ASP A C 1
ATOM 1631 O O . ASP A 1 198 ? -14.739 1.275 -13.619 1.00 91.12 198 ASP A O 1
ATOM 1635 N N . TYR A 1 199 ? -14.722 3.355 -12.793 1.00 89.06 199 TYR A N 1
ATOM 1636 C CA . TYR A 1 199 ? -13.643 3.832 -13.657 1.00 89.06 199 TYR A CA 1
ATOM 1637 C C . TYR A 1 199 ? -12.295 3.177 -13.329 1.00 89.06 199 TYR A C 1
ATOM 1639 O O . TYR A 1 199 ? -11.578 2.780 -14.240 1.00 89.06 199 TYR A O 1
ATOM 1647 N N . ILE A 1 200 ? -11.940 3.067 -12.045 1.00 88.19 200 ILE A N 1
ATOM 1648 C CA . ILE A 1 200 ? -10.627 2.577 -11.593 1.00 88.19 200 ILE A CA 1
ATOM 1649 C C . ILE A 1 200 ? -10.589 1.042 -11.528 1.00 88.19 200 ILE A C 1
ATOM 1651 O O . ILE A 1 200 ? -9.603 0.431 -11.931 1.00 88.19 200 ILE A O 1
ATOM 1655 N N . LEU A 1 201 ? -11.663 0.416 -11.039 1.00 89.06 201 LEU A N 1
ATOM 1656 C CA . LEU A 1 201 ? -11.739 -1.013 -10.704 1.00 89.06 201 LEU A CA 1
ATOM 1657 C C . LEU A 1 201 ? -12.628 -1.827 -11.654 1.00 89.06 201 LEU A C 1
ATOM 1659 O O . LEU A 1 201 ? -12.696 -3.047 -11.518 1.00 89.06 201 LEU A O 1
ATOM 1663 N N . GLY A 1 202 ? -13.327 -1.193 -12.602 1.00 79.50 202 GLY A N 1
ATOM 1664 C CA . GLY A 1 202 ? -14.243 -1.882 -13.523 1.00 79.50 202 GLY A CA 1
ATOM 1665 C C . GLY A 1 202 ? -13.558 -2.779 -14.558 1.00 79.50 202 GLY A C 1
ATOM 1666 O O . GLY A 1 202 ? -14.234 -3.529 -15.261 1.00 79.50 202 GLY A O 1
ATOM 1667 N N . GLY A 1 203 ? -12.227 -2.724 -14.654 1.00 70.56 203 GLY A N 1
ATOM 1668 C CA . GLY A 1 203 ? -11.451 -3.442 -15.658 1.00 70.56 203 GLY A CA 1
ATOM 1669 C C . GLY A 1 203 ? -11.712 -2.927 -17.076 1.00 70.56 203 GLY A C 1
ATOM 1670 O O . GLY A 1 203 ? -12.422 -1.948 -17.314 1.00 70.56 203 GLY A O 1
ATOM 1671 N N . GLY A 1 204 ? -11.112 -3.574 -18.074 1.00 75.62 204 GLY A N 1
ATOM 1672 C CA . GLY A 1 204 ? -11.295 -3.130 -19.457 1.00 75.62 204 GLY A CA 1
ATOM 1673 C C . GLY A 1 204 ? -10.275 -2.066 -19.869 1.00 75.62 204 GLY A C 1
ATOM 1674 O O . GLY A 1 204 ? -9.083 -2.346 -19.940 1.00 75.62 204 GLY A O 1
ATOM 1675 N N . LYS A 1 205 ? -10.759 -0.868 -20.206 1.00 73.75 205 LYS A N 1
ATOM 1676 C CA . LYS A 1 205 ? -9.951 0.245 -20.738 1.00 73.75 205 LYS A CA 1
ATOM 1677 C C . LYS A 1 205 ? -9.023 0.879 -19.692 1.00 73.75 205 LYS A C 1
ATOM 1679 O O . LYS A 1 205 ? -8.040 1.511 -20.064 1.00 73.75 205 LYS A O 1
ATOM 1684 N N . TYR A 1 206 ? -9.347 0.715 -18.416 1.00 79.19 206 TYR A N 1
ATOM 1685 C CA . TYR A 1 206 ? -8.618 1.276 -17.286 1.00 79.19 206 TYR A CA 1
ATOM 1686 C C . TYR A 1 206 ? -8.133 0.144 -16.380 1.00 79.19 206 TYR A C 1
ATOM 1688 O O . TYR A 1 206 ? -8.748 -0.925 -16.335 1.00 79.19 206 TYR A O 1
ATOM 1696 N N . SER A 1 207 ? -7.017 0.380 -15.697 1.00 78.94 207 SER A N 1
ATOM 1697 C CA . SER A 1 207 ? -6.408 -0.565 -14.765 1.00 78.94 207 SER A CA 1
ATOM 1698 C C . SER A 1 207 ? -5.870 0.172 -13.548 1.00 78.94 207 SER A C 1
ATOM 1700 O O . SER A 1 207 ? -5.471 1.336 -13.643 1.00 78.94 207 SER A O 1
ATOM 1702 N N . TYR A 1 208 ? -5.858 -0.524 -12.418 1.00 82.69 208 TYR A N 1
ATOM 1703 C CA . TYR A 1 208 ? -5.327 -0.046 -11.154 1.00 82.69 208 TYR A CA 1
ATOM 1704 C C . TYR A 1 208 ? -4.252 -1.018 -10.673 1.00 82.69 208 TYR A C 1
ATOM 1706 O O . TYR A 1 208 ? -4.552 -2.143 -10.281 1.00 82.69 208 TYR A O 1
ATOM 1714 N N . GLY A 1 209 ? -2.993 -0.590 -10.762 1.00 79.38 209 GLY A N 1
ATOM 1715 C CA . GLY A 1 209 ? -1.838 -1.349 -10.292 1.00 79.38 209 GLY A CA 1
ATOM 1716 C C . GLY A 1 209 ? -1.328 -0.794 -8.967 1.00 79.38 209 GLY A C 1
ATOM 1717 O O . GLY A 1 209 ? -1.200 0.420 -8.815 1.00 79.38 209 GLY A O 1
ATOM 1718 N N . LEU A 1 210 ? -1.014 -1.685 -8.029 1.00 79.56 210 LEU A N 1
ATOM 1719 C CA . LEU A 1 210 ? -0.461 -1.348 -6.720 1.00 79.56 210 LEU A CA 1
ATOM 1720 C C . LEU A 1 210 ? 0.942 -1.936 -6.559 1.00 79.56 210 LEU A C 1
ATOM 1722 O O . LEU A 1 210 ? 1.199 -3.071 -6.962 1.00 79.56 210 LEU A O 1
ATOM 1726 N N . ASP A 1 211 ? 1.836 -1.173 -5.932 1.00 77.50 211 ASP A N 1
ATOM 1727 C CA . ASP A 1 211 ? 3.096 -1.707 -5.406 1.00 77.50 211 ASP A CA 1
ATOM 1728 C C . ASP A 1 211 ? 2.798 -2.574 -4.162 1.00 77.50 211 ASP A C 1
ATOM 1730 O O . ASP A 1 211 ? 1.840 -2.321 -3.432 1.00 77.50 211 ASP A O 1
ATOM 1734 N N . THR A 1 212 ? 3.617 -3.597 -3.902 1.00 74.12 212 THR A N 1
ATOM 1735 C CA . THR A 1 212 ? 3.435 -4.542 -2.782 1.00 74.12 212 THR A CA 1
ATOM 1736 C C . THR A 1 212 ? 3.478 -3.879 -1.417 1.00 74.12 212 THR A C 1
ATOM 1738 O O . THR A 1 212 ? 2.861 -4.391 -0.489 1.00 74.12 212 THR A O 1
ATOM 1741 N N . PHE A 1 213 ? 4.186 -2.758 -1.274 1.00 77.75 213 PHE A N 1
ATOM 1742 C CA . PHE A 1 213 ? 4.245 -2.046 0.005 1.00 77.75 213 PHE A CA 1
ATOM 1743 C C . PHE A 1 213 ? 3.256 -0.883 0.089 1.00 77.75 213 PHE A C 1
ATOM 1745 O O . PHE A 1 213 ? 3.258 -0.166 1.086 1.00 77.75 213 PHE A O 1
ATOM 1752 N N . PHE A 1 214 ? 2.412 -0.669 -0.923 1.00 85.69 214 PHE A N 1
ATOM 1753 C CA . PHE A 1 214 ? 1.535 0.498 -0.980 1.00 85.69 214 PHE A CA 1
ATOM 1754 C C . PHE A 1 214 ? 0.144 0.222 -0.391 1.00 85.69 214 PHE A C 1
ATOM 1756 O O . PHE A 1 214 ? -0.867 0.193 -1.098 1.00 85.69 214 PHE A O 1
ATOM 1763 N N . ASP A 1 215 ? 0.101 0.035 0.931 1.00 89.12 215 ASP A N 1
ATOM 1764 C CA . ASP A 1 215 ? -1.131 -0.246 1.688 1.00 89.12 215 ASP A CA 1
ATOM 1765 C C . ASP A 1 215 ? -2.164 0.881 1.575 1.00 89.12 215 ASP A C 1
ATOM 1767 O O . ASP A 1 215 ? -3.361 0.605 1.584 1.00 89.12 215 ASP A O 1
ATOM 1771 N N . ASP A 1 216 ? -1.729 2.132 1.405 1.00 92.00 216 ASP A N 1
ATOM 1772 C CA . ASP A 1 216 ? -2.629 3.270 1.181 1.00 92.00 216 ASP A CA 1
ATOM 1773 C C . ASP A 1 216 ? -3.505 3.053 -0.060 1.00 92.00 216 ASP A C 1
ATOM 1775 O O . ASP A 1 216 ? -4.699 3.357 -0.062 1.00 92.00 216 ASP A O 1
ATOM 1779 N N . GLY A 1 217 ? -2.931 2.467 -1.114 1.00 92.06 217 GLY A N 1
ATOM 1780 C CA . GLY A 1 217 ? -3.669 2.101 -2.315 1.00 92.06 217 GLY A CA 1
ATOM 1781 C C . GLY A 1 217 ? -4.688 0.990 -2.067 1.00 92.06 217 GLY A C 1
ATOM 1782 O O . GLY A 1 217 ? -5.816 1.067 -2.553 1.00 92.06 217 GLY A O 1
ATOM 1783 N N . ALA A 1 218 ? -4.333 -0.003 -1.247 1.00 90.69 218 ALA A N 1
ATOM 1784 C CA . ALA A 1 218 ? -5.266 -1.046 -0.824 1.00 90.69 218 ALA A CA 1
ATOM 1785 C C . ALA A 1 218 ? -6.408 -0.478 0.038 1.00 90.69 218 ALA A C 1
ATOM 1787 O O . ALA A 1 218 ? -7.563 -0.857 -0.143 1.00 90.69 218 ALA A O 1
ATOM 1788 N N . LEU A 1 219 ? -6.109 0.477 0.921 1.00 94.50 219 LEU A N 1
ATOM 1789 C CA . LEU A 1 219 ? -7.093 1.193 1.731 1.00 94.50 219 LEU A CA 1
ATOM 1790 C C . LEU A 1 219 ? -8.078 1.987 0.864 1.00 94.50 219 LEU A C 1
ATOM 1792 O O . LEU A 1 219 ? -9.289 1.916 1.079 1.00 94.50 219 LEU A O 1
ATOM 1796 N N . PHE A 1 220 ? -7.571 2.727 -0.124 1.00 95.75 220 PHE A N 1
ATOM 1797 C CA . PHE A 1 220 ? -8.406 3.463 -1.071 1.00 95.75 220 PHE A CA 1
ATOM 1798 C C . PHE A 1 220 ? -9.285 2.531 -1.902 1.00 95.75 220 PHE A C 1
ATOM 1800 O O . PHE A 1 220 ? -10.485 2.773 -2.032 1.00 95.75 220 PHE A O 1
ATOM 1807 N N . GLU A 1 221 ? -8.720 1.440 -2.419 1.00 94.38 221 GLU A N 1
ATOM 1808 C CA . GLU A 1 221 ? -9.484 0.421 -3.131 1.00 94.38 221 GLU A CA 1
ATOM 1809 C C . GLU A 1 221 ? -10.597 -0.166 -2.254 1.00 94.38 221 GLU A C 1
ATOM 1811 O O . GLU A 1 221 ? -11.747 -0.225 -2.693 1.00 94.38 221 GLU A O 1
ATOM 1816 N N . GLY A 1 222 ? -10.282 -0.540 -1.011 1.00 95.12 222 GLY A N 1
ATOM 1817 C CA . GLY A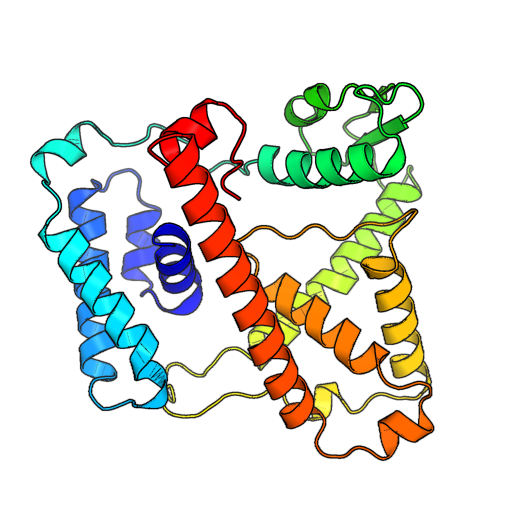 1 222 ? -11.257 -1.044 -0.047 1.00 95.12 222 GLY A CA 1
ATOM 1818 C C . GLY A 1 222 ? -12.374 -0.034 0.213 1.00 95.12 222 GLY A C 1
ATOM 1819 O O . GLY A 1 222 ? -13.548 -0.400 0.224 1.00 95.12 222 GLY A O 1
ATOM 1820 N N . TYR A 1 223 ? -12.047 1.257 0.352 1.00 97.38 223 TYR A N 1
ATOM 1821 C CA . TYR A 1 223 ? -13.050 2.312 0.532 1.00 97.38 223 TYR A CA 1
ATOM 1822 C C . TYR A 1 223 ? -13.982 2.417 -0.683 1.00 97.38 223 TYR A C 1
ATOM 1824 O O . TYR A 1 223 ? -15.206 2.430 -0.534 1.00 97.38 223 TYR A O 1
ATOM 1832 N N . LEU A 1 224 ? -13.426 2.427 -1.899 1.00 96.62 224 LEU A N 1
ATOM 1833 C CA . LEU A 1 224 ? -14.212 2.441 -3.135 1.00 96.62 224 LEU A CA 1
ATOM 1834 C C . LEU A 1 224 ? -15.119 1.210 -3.262 1.00 96.62 224 LEU A C 1
ATOM 1836 O O . LEU A 1 224 ? -16.272 1.337 -3.683 1.00 96.62 224 LEU A O 1
ATOM 1840 N N . ARG A 1 225 ? -14.607 0.020 -2.922 1.00 95.81 225 ARG A N 1
ATOM 1841 C CA . ARG A 1 225 ? -15.370 -1.235 -2.949 1.00 95.81 225 ARG A CA 1
ATOM 1842 C C . ARG A 1 225 ? -16.518 -1.193 -1.956 1.00 95.81 225 ARG A C 1
ATOM 1844 O O . ARG A 1 225 ? -17.649 -1.391 -2.383 1.00 95.81 225 ARG A O 1
ATOM 1851 N N . TYR A 1 226 ? -16.240 -0.827 -0.709 1.00 97.62 226 TYR A N 1
ATOM 1852 C CA . TYR A 1 226 ? -17.231 -0.726 0.355 1.00 97.62 226 TYR A CA 1
ATOM 1853 C C . TYR A 1 226 ? -18.399 0.200 -0.009 1.00 97.62 226 TYR A C 1
ATOM 1855 O O . TYR A 1 226 ? -19.559 -0.194 0.068 1.00 97.62 226 TYR A O 1
ATOM 1863 N N . ILE A 1 227 ? -18.123 1.423 -0.481 1.00 97.69 227 ILE A N 1
ATOM 1864 C CA . ILE A 1 227 ? -19.191 2.334 -0.936 1.00 97.69 227 ILE A CA 1
ATOM 1865 C C . ILE A 1 227 ? -19.913 1.765 -2.171 1.00 97.69 227 ILE A C 1
ATOM 1867 O O . ILE A 1 227 ? -21.120 1.940 -2.338 1.00 97.69 227 ILE A O 1
ATOM 1871 N N . GLY A 1 228 ? -19.179 1.067 -3.039 1.00 96.06 228 GLY A N 1
ATOM 1872 C CA . GLY A 1 228 ? -19.692 0.435 -4.250 1.00 96.06 228 GLY A CA 1
ATOM 1873 C C . GLY A 1 228 ? -20.680 -0.713 -4.032 1.00 96.06 228 GLY A C 1
ATOM 1874 O O . GLY A 1 228 ? -21.457 -0.986 -4.949 1.00 96.06 228 GLY A O 1
ATOM 1875 N N . GLU A 1 229 ? -20.664 -1.361 -2.865 1.00 95.75 229 GLU A N 1
ATOM 1876 C CA . GLU A 1 229 ? -21.515 -2.517 -2.535 1.00 95.75 229 GLU A CA 1
ATOM 1877 C C . GLU A 1 229 ? -22.998 -2.172 -2.414 1.00 95.75 229 GLU A C 1
ATOM 1879 O O . GLU A 1 229 ? -23.850 -2.984 -2.766 1.00 95.75 229 GLU A O 1
ATOM 1884 N N . TYR A 1 230 ? -23.314 -0.961 -1.960 1.00 97.38 230 TYR A N 1
ATOM 1885 C CA . TYR A 1 230 ? -24.692 -0.502 -1.810 1.00 97.38 230 TYR A CA 1
ATOM 1886 C C . TYR A 1 230 ? -25.309 -0.257 -3.181 1.00 97.38 230 TYR A C 1
ATOM 1888 O O . TYR A 1 230 ? -24.716 0.454 -3.999 1.00 97.38 230 TYR A O 1
ATOM 1896 N N . GLU A 1 231 ? -26.504 -0.782 -3.455 1.00 96.00 231 GLU A N 1
ATOM 1897 C CA . GLU A 1 231 ? -27.118 -0.662 -4.780 1.00 96.00 231 GLU A CA 1
ATOM 1898 C C . GLU A 1 231 ? -27.421 0.810 -5.096 1.00 96.00 231 GLU A C 1
ATOM 1900 O O . GLU A 1 231 ? -27.059 1.334 -6.160 1.00 96.00 231 GLU A O 1
ATOM 1905 N N . ASN A 1 232 ? -27.998 1.510 -4.118 1.00 97.38 232 ASN A N 1
ATOM 1906 C CA . ASN A 1 232 ? -28.459 2.889 -4.218 1.00 97.38 232 ASN A CA 1
ATOM 1907 C C . ASN A 1 232 ? -28.203 3.688 -2.923 1.00 97.38 232 ASN A C 1
ATOM 1909 O O . ASN A 1 232 ? -27.856 3.139 -1.880 1.00 97.38 232 ASN A O 1
ATOM 1913 N N . TYR A 1 233 ? -28.387 5.011 -2.995 1.00 98.06 233 TYR A N 1
ATOM 1914 C CA . TYR A 1 233 ? -28.134 5.902 -1.856 1.00 98.06 233 TYR A CA 1
ATOM 1915 C C . TYR A 1 233 ? -29.064 5.649 -0.661 1.00 98.06 233 TYR A C 1
ATOM 1917 O O . TYR A 1 233 ? -28.657 5.854 0.476 1.00 98.06 233 TYR A O 1
ATOM 1925 N N . SER A 1 234 ? -30.300 5.202 -0.897 1.00 97.44 234 SER A N 1
ATOM 1926 C CA . SER A 1 234 ? -31.256 4.959 0.187 1.00 97.44 234 SER A CA 1
ATOM 1927 C C . SER A 1 234 ? -30.838 3.775 1.056 1.00 97.44 234 SER A C 1
ATOM 1929 O O . SER A 1 234 ? -30.965 3.850 2.271 1.00 97.44 234 SER A O 1
ATOM 1931 N N . GLU A 1 235 ? -30.292 2.713 0.461 1.00 96.75 235 GLU A N 1
ATOM 1932 C CA . GLU A 1 235 ? -29.683 1.608 1.215 1.00 96.75 235 GLU A CA 1
ATOM 1933 C C . GLU A 1 235 ? -28.454 2.058 2.000 1.00 96.75 235 GLU A C 1
ATOM 1935 O O . GLU A 1 235 ? -28.317 1.717 3.173 1.00 96.75 235 GLU A O 1
ATOM 1940 N N . TYR A 1 236 ? -27.592 2.851 1.361 1.00 97.62 236 TYR A N 1
ATOM 1941 C CA . TYR A 1 236 ? -26.402 3.412 1.990 1.00 97.62 236 TYR A CA 1
ATOM 1942 C C . TYR A 1 236 ? -26.759 4.242 3.229 1.00 97.62 236 TYR A C 1
ATOM 1944 O O . TYR A 1 236 ? -26.261 3.979 4.314 1.00 97.62 236 TYR A O 1
ATOM 1952 N N . GLU A 1 237 ? -27.684 5.193 3.097 1.00 96.31 237 GLU A N 1
ATOM 1953 C CA . GLU A 1 237 ? -28.050 6.136 4.158 1.00 96.31 237 GLU A CA 1
ATOM 1954 C C . GLU A 1 237 ? -28.651 5.464 5.408 1.00 96.31 237 GLU A C 1
ATOM 1956 O O . GLU A 1 237 ? -28.546 6.004 6.516 1.00 96.31 237 GLU A O 1
ATOM 1961 N N . ILE A 1 238 ? -29.297 4.304 5.256 1.00 95.31 238 ILE A N 1
ATOM 1962 C CA . ILE A 1 238 ? -29.906 3.566 6.373 1.00 95.31 238 ILE A CA 1
ATOM 1963 C C . ILE A 1 238 ? -28.835 2.966 7.292 1.00 95.31 238 ILE A C 1
ATOM 1965 O O . ILE A 1 238 ? -29.053 2.897 8.505 1.00 95.31 238 ILE A O 1
ATOM 1969 N N . GLU A 1 239 ? -27.681 2.568 6.754 1.00 93.69 239 GLU A N 1
ATOM 1970 C CA . GLU A 1 239 ? -26.583 2.029 7.552 1.00 93.69 239 GLU A CA 1
ATOM 1971 C C . GLU A 1 239 ? -25.928 3.142 8.388 1.00 93.69 239 GLU A C 1
ATOM 1973 O O . GLU A 1 239 ? -25.608 4.227 7.912 1.00 93.69 239 GLU A O 1
ATOM 1978 N N . LYS A 1 240 ? -25.753 2.886 9.688 1.00 92.19 240 LYS A N 1
ATOM 1979 C CA . LYS A 1 240 ? -25.209 3.862 10.652 1.00 92.19 240 LYS A CA 1
ATOM 1980 C C . LYS A 1 240 ? -23.847 3.464 11.203 1.00 92.19 240 LYS A C 1
ATOM 1982 O O . LYS A 1 240 ? -23.178 4.279 11.821 1.00 92.19 240 LYS A O 1
ATOM 1987 N N . SER A 1 241 ? -23.422 2.227 10.971 1.00 95.25 241 SER A N 1
ATOM 1988 C CA . SER A 1 241 ? -22.177 1.648 11.477 1.00 95.25 241 SER A CA 1
ATOM 1989 C C . SER A 1 241 ? -21.105 1.564 10.396 1.00 95.25 241 SER A C 1
ATOM 1991 O O . SER A 1 241 ? -20.293 0.632 10.408 1.00 95.25 241 SER A O 1
ATOM 1993 N N . HIS A 1 242 ? -21.091 2.510 9.449 1.00 97.19 242 HIS A N 1
ATOM 1994 C CA . HIS A 1 242 ? -20.255 2.366 8.265 1.00 97.19 242 HIS A CA 1
ATOM 1995 C C . HIS A 1 242 ? -18.766 2.232 8.589 1.00 97.19 242 HIS A C 1
ATOM 1997 O O . HIS A 1 242 ? -18.115 1.338 8.059 1.00 97.19 242 HIS A O 1
ATOM 2003 N N . SER A 1 243 ? -18.251 3.041 9.516 1.00 96.31 243 SER A N 1
ATOM 2004 C CA . SER A 1 243 ? -16.856 2.984 9.965 1.00 96.31 243 SER A CA 1
ATOM 2005 C C . SER A 1 243 ? -16.442 1.589 10.451 1.00 96.31 243 SER A C 1
ATOM 2007 O O . SER A 1 243 ? -15.407 1.036 10.055 1.00 96.31 243 SER A O 1
ATOM 2009 N N . LYS A 1 244 ? -17.297 0.963 11.265 1.00 94.81 244 LYS A N 1
ATOM 2010 C CA . LYS A 1 244 ? -17.052 -0.372 11.816 1.00 94.81 244 LYS A CA 1
ATOM 2011 C C . LYS A 1 244 ? -17.156 -1.456 10.745 1.00 94.81 244 LYS A C 1
ATOM 2013 O O . LYS A 1 244 ? -16.343 -2.379 10.749 1.00 94.81 244 LYS A O 1
ATOM 2018 N N . ASN A 1 245 ? -18.150 -1.368 9.864 1.00 96.00 245 ASN A N 1
ATOM 2019 C CA . ASN A 1 245 ? -18.356 -2.345 8.794 1.00 96.00 245 ASN A CA 1
ATOM 2020 C C . ASN A 1 245 ? -17.217 -2.286 7.774 1.00 96.00 245 ASN A C 1
ATOM 2022 O O . ASN A 1 245 ? -16.615 -3.320 7.491 1.00 96.00 245 ASN A O 1
ATOM 2026 N N . PHE A 1 246 ? -16.839 -1.079 7.351 1.00 96.94 246 PHE A N 1
ATOM 2027 C CA . PHE 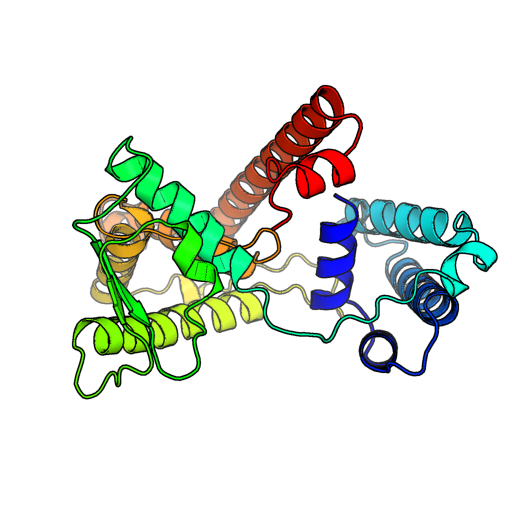A 1 246 ? -15.674 -0.842 6.509 1.00 96.94 246 PHE A CA 1
ATOM 2028 C C . PHE A 1 246 ? -14.400 -1.425 7.128 1.00 96.94 246 PHE A C 1
ATOM 2030 O O . PHE A 1 246 ? -13.699 -2.193 6.480 1.00 96.94 246 PHE A O 1
ATOM 2037 N N . THR A 1 247 ? -14.127 -1.141 8.409 1.00 94.38 247 THR A N 1
ATOM 2038 C CA . THR A 1 247 ? -12.924 -1.672 9.075 1.00 94.38 247 THR A CA 1
ATOM 2039 C C . THR A 1 247 ? -12.900 -3.204 9.071 1.00 94.38 247 THR A C 1
ATOM 2041 O O . THR A 1 247 ? -11.858 -3.805 8.824 1.00 94.38 247 THR A O 1
ATOM 2044 N N . LYS A 1 248 ? -14.036 -3.858 9.347 1.00 94.25 248 LYS A N 1
ATOM 2045 C CA . LYS A 1 248 ? -14.119 -5.327 9.328 1.00 94.25 248 LYS A CA 1
ATOM 2046 C C . LYS A 1 248 ? -13.812 -5.886 7.944 1.00 94.25 248 LYS A C 1
ATOM 2048 O O . LYS A 1 248 ? -13.050 -6.842 7.848 1.00 94.25 248 LYS A O 1
ATOM 2053 N N . GLN A 1 249 ? -14.396 -5.297 6.906 1.00 95.19 249 GLN A N 1
ATOM 2054 C CA . GLN A 1 249 ? -14.149 -5.705 5.529 1.00 95.19 249 GLN A CA 1
ATOM 2055 C C . GLN A 1 249 ? -12.684 -5.507 5.147 1.00 95.19 249 GLN A C 1
ATOM 2057 O O . GLN A 1 249 ? -12.050 -6.448 4.680 1.00 95.19 249 GLN A O 1
ATOM 2062 N N . LEU A 1 250 ? -12.123 -4.333 5.438 1.00 94.06 250 LEU A N 1
ATOM 2063 C CA . LEU A 1 250 ? -10.728 -4.019 5.153 1.00 94.06 250 LEU A CA 1
ATOM 2064 C C . LEU A 1 250 ? -9.771 -5.023 5.811 1.00 94.06 250 LEU A C 1
ATOM 2066 O O . LEU A 1 250 ? -8.826 -5.476 5.175 1.00 94.06 250 LEU A O 1
ATOM 2070 N N . ILE A 1 251 ? -10.019 -5.415 7.068 1.00 91.75 251 ILE A N 1
ATOM 2071 C CA . ILE A 1 251 ? -9.201 -6.428 7.754 1.00 91.75 251 ILE A CA 1
ATOM 2072 C C . ILE A 1 251 ? -9.237 -7.762 7.000 1.00 91.75 251 ILE A C 1
ATOM 2074 O O . ILE A 1 251 ? -8.186 -8.365 6.791 1.00 91.75 251 ILE A O 1
ATOM 2078 N N . VAL A 1 252 ? -10.423 -8.219 6.587 1.00 93.75 252 VAL A N 1
ATOM 2079 C CA . VAL A 1 252 ? -10.570 -9.477 5.840 1.00 93.75 252 VAL A CA 1
ATOM 2080 C C . VAL A 1 252 ? -9.824 -9.400 4.507 1.00 93.75 252 VAL A C 1
ATOM 2082 O O . VAL A 1 252 ? -9.016 -10.282 4.219 1.00 93.75 252 VAL A O 1
ATOM 2085 N N . GLU A 1 253 ? -10.020 -8.325 3.742 1.00 91.25 253 GLU A N 1
ATOM 2086 C CA . GLU A 1 253 ? -9.362 -8.123 2.446 1.00 91.25 253 GLU A CA 1
ATOM 2087 C C . GLU A 1 253 ? -7.831 -8.085 2.578 1.00 91.25 253 GLU A C 1
ATOM 2089 O O . GLU A 1 253 ? -7.116 -8.744 1.819 1.00 91.25 253 GLU A O 1
ATOM 2094 N N . MET A 1 254 ? -7.305 -7.367 3.574 1.00 89.50 254 MET A N 1
ATOM 2095 C CA . MET A 1 254 ? -5.861 -7.281 3.815 1.00 89.50 254 MET A CA 1
ATOM 2096 C C . MET A 1 254 ? -5.275 -8.623 4.269 1.00 89.50 254 MET A C 1
ATOM 2098 O O . MET A 1 254 ? -4.195 -9.011 3.821 1.00 89.50 254 MET A O 1
ATOM 2102 N N . GLU A 1 255 ? -5.985 -9.381 5.111 1.00 90.06 255 GLU A N 1
ATOM 2103 C CA . GLU A 1 255 ? -5.559 -10.729 5.493 1.00 90.06 255 GLU A CA 1
ATOM 2104 C C . GLU A 1 255 ? -5.536 -11.699 4.307 1.00 90.06 255 GLU A C 1
ATOM 2106 O O . GLU A 1 255 ? -4.653 -12.557 4.228 1.00 90.06 255 GLU A O 1
ATOM 2111 N N . GLU A 1 256 ? -6.508 -11.611 3.401 1.00 90.81 256 GLU A N 1
ATOM 2112 C CA . GLU A 1 256 ? -6.561 -12.443 2.199 1.00 90.81 256 GLU A CA 1
ATOM 2113 C C . GLU A 1 256 ? -5.407 -12.128 1.251 1.00 90.81 256 GLU A C 1
ATOM 2115 O O . GLU A 1 256 ? -4.681 -13.051 0.867 1.00 90.81 256 GLU A O 1
ATOM 2120 N N . ARG A 1 257 ? -5.156 -10.840 0.978 1.00 87.75 257 ARG A N 1
ATOM 2121 C CA . ARG A 1 257 ? -3.993 -10.378 0.200 1.00 87.75 257 ARG A CA 1
ATOM 2122 C C . ARG A 1 257 ? -2.685 -10.882 0.794 1.00 87.75 257 ARG A C 1
ATOM 2124 O O . ARG A 1 257 ? -1.832 -11.416 0.088 1.00 87.75 257 ARG A O 1
ATOM 2131 N N . PHE A 1 258 ? -2.542 -10.779 2.111 1.00 86.38 258 PHE A N 1
ATOM 2132 C CA . PHE A 1 258 ? -1.360 -11.254 2.817 1.00 86.38 258 PHE A CA 1
ATOM 2133 C C . PHE A 1 258 ? -1.168 -12.773 2.702 1.00 86.38 258 PHE A C 1
ATOM 2135 O O . PHE A 1 258 ? -0.061 -13.259 2.451 1.00 86.38 258 PHE A O 1
ATOM 2142 N N . LYS A 1 259 ? -2.250 -13.548 2.857 1.00 89.19 259 LYS A N 1
ATOM 2143 C CA . LYS A 1 259 ? -2.232 -15.010 2.690 1.00 89.19 259 LYS A CA 1
ATOM 2144 C C . LYS A 1 259 ? -1.871 -15.392 1.256 1.00 89.19 259 LYS A C 1
ATOM 2146 O O . LYS A 1 259 ? -1.129 -16.354 1.061 1.00 89.19 259 LYS A O 1
ATOM 2151 N N . GLU A 1 260 ? -2.384 -14.671 0.266 1.00 88.00 260 GLU A N 1
ATOM 2152 C CA . GLU A 1 260 ? -2.047 -14.875 -1.141 1.00 88.00 260 GLU A CA 1
ATOM 2153 C C . GLU A 1 260 ? -0.569 -14.578 -1.418 1.00 88.00 260 GLU A C 1
ATOM 2155 O O . GLU A 1 260 ? 0.125 -15.428 -1.979 1.00 88.00 260 GLU A O 1
ATOM 2160 N N . ALA A 1 261 ? -0.049 -13.450 -0.927 1.00 84.38 261 ALA A N 1
ATOM 2161 C CA . ALA A 1 261 ? 1.367 -13.107 -1.036 1.00 84.38 261 ALA A CA 1
ATOM 2162 C C . ALA A 1 261 ? 2.268 -14.196 -0.426 1.00 84.38 261 ALA A C 1
ATOM 2164 O O . ALA A 1 261 ? 3.204 -14.663 -1.079 1.00 84.38 261 ALA A O 1
ATOM 2165 N N . CYS A 1 262 ? 1.937 -14.685 0.777 1.00 85.38 262 CYS A N 1
ATOM 2166 C CA . CYS A 1 262 ? 2.654 -15.790 1.423 1.00 85.38 262 CYS A CA 1
ATOM 2167 C C . CYS A 1 262 ? 2.631 -17.082 0.587 1.00 85.38 262 CYS A C 1
ATOM 2169 O O . CYS A 1 262 ? 3.649 -17.767 0.462 1.00 85.38 262 CYS A O 1
ATOM 2171 N N . LYS A 1 263 ? 1.476 -17.435 0.005 1.00 89.44 263 LYS A N 1
ATOM 2172 C CA . LYS A 1 263 ? 1.346 -18.618 -0.863 1.00 89.44 263 LYS A CA 1
ATOM 2173 C C . LYS A 1 263 ? 2.204 -18.478 -2.119 1.00 89.44 263 LYS A C 1
ATOM 2175 O O . LYS A 1 263 ? 2.909 -19.423 -2.474 1.00 89.44 263 LYS A O 1
ATOM 2180 N N . ASN A 1 264 ? 2.176 -17.309 -2.753 1.00 85.62 264 ASN A N 1
ATOM 2181 C CA . ASN A 1 264 ? 2.958 -17.021 -3.952 1.00 85.62 264 ASN A CA 1
ATOM 2182 C C . ASN A 1 264 ? 4.463 -17.090 -3.658 1.00 85.62 264 ASN A C 1
ATOM 2184 O O . ASN A 1 264 ? 5.192 -17.781 -4.371 1.00 85.62 264 ASN A O 1
ATOM 2188 N N . GLU A 1 265 ? 4.921 -16.484 -2.559 1.00 86.19 265 GLU A N 1
ATOM 2189 C CA . GLU A 1 265 ? 6.311 -16.570 -2.089 1.00 86.19 265 GLU A CA 1
ATOM 2190 C C . GLU A 1 265 ? 6.742 -18.031 -1.859 1.00 86.19 265 GLU A C 1
ATOM 2192 O O . GLU A 1 265 ? 7.784 -18.459 -2.364 1.00 86.19 265 GLU A O 1
ATOM 2197 N N . ALA A 1 266 ? 5.914 -18.845 -1.195 1.00 89.00 266 ALA A N 1
ATOM 2198 C CA . ALA A 1 266 ? 6.211 -20.257 -0.952 1.00 89.00 266 ALA A CA 1
ATOM 2199 C C . ALA A 1 266 ? 6.311 -21.091 -2.246 1.00 89.00 266 ALA A C 1
ATOM 2201 O O . ALA A 1 266 ? 7.188 -21.953 -2.366 1.00 89.00 266 ALA A O 1
ATOM 2202 N N . ILE A 1 267 ? 5.435 -20.843 -3.226 1.00 90.44 267 ILE A N 1
ATOM 2203 C CA . ILE A 1 267 ? 5.474 -21.507 -4.540 1.00 90.44 267 ILE A CA 1
ATOM 2204 C C . ILE A 1 267 ? 6.762 -21.142 -5.283 1.00 90.44 267 ILE A C 1
ATOM 2206 O O . ILE A 1 267 ? 7.431 -22.021 -5.836 1.00 90.44 267 ILE A O 1
ATOM 2210 N N . VAL A 1 268 ? 7.131 -19.862 -5.268 1.00 88.62 268 VAL A N 1
ATOM 2211 C CA . VAL A 1 268 ? 8.343 -19.357 -5.919 1.00 88.62 268 VAL A CA 1
ATOM 2212 C C . VAL A 1 268 ? 9.586 -19.985 -5.295 1.00 88.62 268 VAL A C 1
ATOM 2214 O O . VAL A 1 268 ? 10.413 -20.539 -6.019 1.00 88.62 268 VAL A O 1
ATOM 2217 N N . ILE A 1 269 ? 9.694 -19.996 -3.965 1.00 90.19 269 ILE A N 1
ATOM 2218 C CA . ILE A 1 269 ? 10.821 -20.627 -3.263 1.00 90.19 269 ILE A CA 1
ATOM 2219 C C . ILE A 1 269 ? 10.903 -22.118 -3.603 1.00 90.19 269 ILE A C 1
ATOM 2221 O O . ILE A 1 269 ? 11.975 -22.607 -3.950 1.00 90.19 269 ILE A O 1
ATOM 2225 N N . ARG A 1 270 ? 9.778 -22.844 -3.592 1.00 93.12 270 ARG A N 1
ATOM 2226 C CA . ARG A 1 270 ? 9.756 -24.273 -3.943 1.00 93.12 270 ARG A CA 1
ATOM 2227 C C . ARG A 1 270 ? 10.253 -24.534 -5.367 1.00 93.12 270 ARG A C 1
ATOM 2229 O O . ARG A 1 270 ? 10.914 -25.540 -5.603 1.00 93.12 270 ARG A O 1
ATOM 2236 N N . LYS A 1 271 ? 9.918 -23.657 -6.315 1.00 92.75 271 LYS A N 1
ATOM 2237 C CA . LYS A 1 271 ? 10.243 -23.836 -7.737 1.00 92.75 271 LYS A CA 1
ATOM 2238 C C . LYS A 1 271 ? 11.653 -23.367 -8.100 1.00 92.75 271 LYS A C 1
ATOM 2240 O O . LYS A 1 271 ? 12.276 -23.953 -8.981 1.00 92.75 271 LYS A O 1
ATOM 2245 N N . TYR A 1 272 ? 12.152 -22.321 -7.446 1.00 91.44 272 TYR A N 1
ATOM 2246 C CA . TYR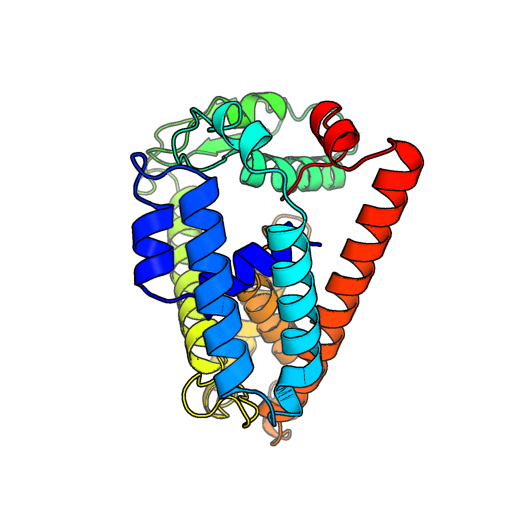 A 1 272 ? 13.408 -21.653 -7.812 1.00 91.44 272 TYR A CA 1
ATOM 2247 C C . TYR A 1 272 ? 14.508 -21.772 -6.744 1.00 91.44 272 TYR A C 1
ATOM 2249 O O . TYR A 1 272 ? 15.620 -21.288 -6.950 1.00 91.44 272 TYR A O 1
ATOM 2257 N N . GLY A 1 273 ? 14.225 -22.428 -5.617 1.00 91.56 273 GLY A N 1
ATOM 2258 C CA . GLY A 1 273 ? 15.129 -22.614 -4.478 1.00 91.56 273 GLY A CA 1
ATOM 2259 C C . GLY A 1 273 ? 15.202 -21.399 -3.549 1.00 91.56 273 GLY A C 1
ATOM 2260 O O . GLY A 1 273 ? 15.353 -21.558 -2.343 1.00 91.56 273 GLY A O 1
ATOM 2261 N N . SER A 1 274 ? 15.058 -20.187 -4.087 1.00 87.75 274 SER A N 1
ATOM 2262 C CA . SER A 1 274 ? 15.013 -18.940 -3.323 1.00 87.75 274 SER A CA 1
ATOM 2263 C C . SER A 1 274 ? 14.250 -17.855 -4.087 1.00 87.75 274 SER A C 1
ATOM 2265 O O . SER A 1 274 ? 14.092 -17.935 -5.310 1.00 87.75 274 SER A O 1
ATOM 2267 N N . LEU A 1 275 ? 13.811 -16.809 -3.377 1.00 83.81 275 LEU A N 1
ATOM 2268 C CA . LEU A 1 275 ? 13.284 -15.600 -4.018 1.00 83.81 275 LEU A CA 1
ATOM 2269 C C . LEU A 1 275 ? 14.345 -14.921 -4.888 1.00 83.81 275 LEU A C 1
ATOM 2271 O O . LEU A 1 275 ? 14.043 -14.546 -6.015 1.00 83.81 275 LEU A O 1
ATOM 2275 N N . LYS A 1 276 ? 15.593 -14.824 -4.407 1.00 83.94 276 LYS A N 1
ATOM 2276 C CA . LYS A 1 276 ? 16.715 -14.227 -5.150 1.00 83.94 276 LYS A CA 1
ATOM 2277 C C . LYS A 1 276 ? 16.871 -14.854 -6.538 1.00 83.94 276 LYS A C 1
ATOM 2279 O O . LYS A 1 276 ? 16.868 -14.138 -7.531 1.00 83.94 276 LYS A O 1
ATOM 2284 N N . ASN A 1 277 ? 16.876 -16.184 -6.618 1.00 87.06 277 ASN A N 1
ATOM 2285 C CA . ASN A 1 277 ? 16.990 -16.898 -7.891 1.00 87.06 277 ASN A CA 1
ATOM 2286 C C . ASN A 1 277 ? 15.807 -16.614 -8.828 1.00 87.06 277 ASN A C 1
ATOM 2288 O O . ASN A 1 277 ? 15.968 -16.574 -10.045 1.00 87.06 277 ASN A O 1
ATOM 2292 N N . ALA A 1 278 ? 14.597 -16.462 -8.285 1.00 85.06 278 ALA A N 1
ATOM 2293 C CA . ALA A 1 278 ? 13.418 -16.150 -9.086 1.00 85.06 278 ALA A CA 1
ATOM 2294 C C . ALA A 1 278 ? 13.435 -14.706 -9.612 1.00 85.06 278 ALA A C 1
ATOM 2296 O O . ALA A 1 278 ? 12.986 -14.471 -10.735 1.00 85.06 278 ALA A O 1
ATOM 2297 N N . ILE A 1 279 ? 13.981 -13.775 -8.824 1.00 81.00 279 ILE A N 1
ATOM 2298 C CA . ILE A 1 279 ? 14.209 -12.373 -9.198 1.00 81.00 279 ILE A CA 1
ATOM 2299 C C . ILE A 1 279 ? 15.243 -12.281 -10.314 1.00 81.00 279 ILE A C 1
ATOM 2301 O O . ILE A 1 279 ? 14.983 -11.668 -11.345 1.00 81.00 279 ILE A O 1
ATOM 2305 N N . GLU A 1 280 ? 16.385 -12.947 -10.148 1.00 81.69 280 GLU A N 1
ATOM 2306 C CA . GLU A 1 280 ? 17.455 -12.991 -11.153 1.00 81.69 280 GLU A CA 1
ATOM 2307 C C . GLU A 1 280 ? 16.981 -13.603 -12.479 1.00 81.69 280 GLU A C 1
ATOM 2309 O O . GLU A 1 280 ? 17.442 -13.213 -13.548 1.00 81.69 280 GLU A O 1
ATOM 2314 N N . LYS A 1 281 ? 16.013 -14.525 -12.427 1.00 79.94 281 LYS A N 1
ATOM 2315 C CA . LYS A 1 281 ? 15.375 -15.120 -13.610 1.00 79.94 281 LYS A CA 1
ATOM 2316 C C . LYS A 1 281 ? 14.230 -14.286 -14.195 1.00 79.94 281 LYS A C 1
ATOM 2318 O O . LYS A 1 281 ? 13.611 -14.733 -15.156 1.00 79.94 281 LYS A O 1
ATOM 2323 N N . GLY A 1 282 ? 13.901 -13.135 -13.607 1.00 72.06 282 GLY A N 1
ATOM 2324 C CA . GLY A 1 282 ? 12.787 -12.287 -14.039 1.00 72.06 282 GLY A CA 1
ATOM 2325 C C . GLY A 1 282 ? 11.403 -12.922 -13.870 1.00 72.06 282 GLY A C 1
ATOM 2326 O O . GLY A 1 282 ? 10.435 -12.433 -14.439 1.00 72.06 282 GLY A O 1
ATOM 2327 N N . ILE A 1 283 ? 11.284 -14.016 -13.109 1.00 72.69 283 ILE A N 1
ATOM 2328 C CA . ILE A 1 283 ? 10.000 -14.691 -12.867 1.00 72.69 283 ILE A CA 1
ATOM 2329 C C . ILE A 1 283 ? 9.266 -14.034 -11.708 1.00 72.69 283 ILE A C 1
ATOM 2331 O O . ILE A 1 283 ? 8.051 -13.854 -11.743 1.00 72.69 283 ILE A O 1
ATOM 2335 N N . PHE A 1 284 ? 10.013 -13.699 -10.662 1.00 70.00 284 PHE A N 1
ATOM 2336 C CA . PHE A 1 284 ? 9.482 -12.985 -9.521 1.00 70.00 284 PHE A CA 1
ATOM 2337 C C . PHE A 1 284 ? 9.950 -11.548 -9.617 1.00 70.00 284 PHE A C 1
ATOM 2339 O O . PHE A 1 284 ? 11.135 -11.270 -9.478 1.00 70.00 284 PHE A O 1
ATOM 2346 N N . HIS A 1 285 ? 9.028 -10.634 -9.864 1.00 65.19 285 HIS A N 1
ATOM 2347 C CA . HIS A 1 285 ? 9.330 -9.223 -9.743 1.00 65.19 285 HIS A CA 1
ATOM 2348 C C . HIS A 1 285 ? 9.082 -8.880 -8.279 1.00 65.19 285 HIS A C 1
ATOM 2350 O O . HIS A 1 285 ? 7.930 -8.928 -7.847 1.00 65.19 285 HIS A O 1
ATOM 2356 N N . PRO A 1 286 ? 10.137 -8.622 -7.484 1.00 54.69 286 PRO A N 1
ATOM 2357 C CA . PRO A 1 286 ? 9.942 -8.143 -6.139 1.00 54.69 286 PRO A CA 1
ATOM 2358 C C . PRO A 1 286 ? 9.401 -6.732 -6.311 1.00 54.69 286 PRO A C 1
ATOM 2360 O O . PRO A 1 286 ? 10.153 -5.795 -6.586 1.00 54.69 286 PRO A O 1
ATOM 2363 N N . LEU A 1 287 ? 8.083 -6.615 -6.225 1.00 50.84 287 LEU A N 1
ATOM 2364 C CA . LEU A 1 287 ? 7.449 -5.351 -5.920 1.00 50.84 287 LEU A CA 1
ATOM 2365 C C . LEU A 1 287 ? 8.146 -4.783 -4.660 1.00 50.84 287 LEU A C 1
ATOM 2367 O O . LEU A 1 287 ? 8.546 -5.543 -3.738 1.00 50.84 287 LEU A O 1
#

Sequence (287 aa):
MLKYTLTKYVEIECSEEVVSKLLDKSIGLADILEVIKEDLKNILEKNLRNERMSKQISVYKELITLIEMTDYAYLDNLEPDTEAVFNWRKVVFPMDLWLLEKDCFETHPQVSLYLDEGIPKEPFTRLALGNIIENNDSSSTIGLRISDMLVVFIGKYLSQLSADIRYDMENSDKPKHLPDNWFYLSKEQFYLVKKVRDYILGGGKYSYGLDTFFDDGALFEGYLRYIGEYENYSEYEIEKSHSKNFTKQLIVEMEERFKEACKNEAIVIRKYGSLKNAIEKGIFHPL

Radius of gyration: 22.01 Å; chains: 1; bounding box: 63×46×60 Å

Foldseek 3Di:
DLVLLVLCCVVFPADPVLVVLVPDLVHFPLRSLVSLLVRLVVLCVVCVPQPVCVVVSVVSVVSNVVSVPDDVVVRVVVSDPDDPDDDCLLVLVVVLVLVCVVPVDQAALVDEAEEDAPDDPVSNVNSNYNYYHYHDDCVPDVVVVVVVVVCVVVVVQLVVLCVQQRDDSVPNSDHGWRDCVLLPDDQVRLVVLLVVLCQAPVRDPHYDDDAPNSVSSLLSNLSSVLSNVQPGVVSSVVDDCSRVVSVVSSVVSVVVVVVVVVVVLVVQCVVQVHPVRCVVVVNDDND

Organism: NCBI:txid1622

Secondary structure (DSSP, 8-state):
-HHHHHHHHHHHT--HHHHHHHH-TTS-HHHHHHHHHHHHHHHHHHTTT-GGGHHHHHHHHHHHHHHHTS-HHHHTT----------THHHHHHHHHHHHHHHSSS-EEEEEEEEETT--SGGGGGG-EEEEEEEE-TTT-HHHHHHHHHHHHHHHHHHHHHHHHS--STTTTSPP---GGGG---HHHHHHHHHHHHHHHS-TT------TT-HHHHHHHHHHHHHHHSSSHHHHHH---HHHHHHHHHHHHHHHHHHHHHHHHHHHHHHHSSHHHHHHTTSS---

pLDDT: mean 88.55, std 8.69, range [50.84, 98.38]